Protein AF-A0A8B6CZM9-F1 (afdb_monomer)

Solvent-accessible surface area (backbone atoms only — not comparable to full-atom values): 18312 Å² total; per-residue (Å²): 132,66,62,24,50,76,46,78,48,78,53,75,84,76,91,77,80,84,87,78,90,77,88,85,87,86,88,83,88,87,81,91,80,91,80,87,83,82,86,78,87,83,81,85,73,85,78,75,99,78,83,72,49,73,56,46,53,49,44,47,74,72,36,30,23,38,42,45,43,43,48,28,67,60,56,82,85,56,78,94,49,60,77,38,42,21,65,45,49,45,34,55,69,74,49,65,79,82,66,43,78,52,91,60,86,81,78,44,58,79,82,32,28,46,79,41,68,29,30,32,29,41,26,36,35,39,66,94,60,59,98,56,76,20,44,36,36,40,32,27,58,81,61,55,61,68,58,52,50,44,42,45,41,68,63,68,59,44,74,85,45,55,28,41,40,39,48,48,54,54,69,55,84,70,86,67,58,66,70,57,46,50,52,51,32,51,52,52,51,52,53,30,64,79,50,51,19,35,38,38,31,50,32,28,58,38,23,51,36,32,55,51,23,52,31,49,45,61,47,60,78,71,53,94,76,80,83,82,78,51,28,37,13,45,27,35,47,34,23,41,49,75,50,72,53,50,52,29,91,87,38,71,37,28,87,64,20,67,42,76,81,71,90,69,79,71,85,54,91,52,46,40,45,70,31,77,47,39,44,33,39,42,27,30,22,65,33,41,39,58,51,81,74,66,28,53,68,46,49,53,51,45,53,52,47,61,29,63,43,75,56,88,76,67,132

Radius of gyration: 21.94 Å; Cα contacts (8 Å, |Δi|>4): 554; chains: 1; bounding box: 60×62×59 Å

Secondary structure (DSSP, 8-state):
-PPPEEEEEEEPPPPPPPPPP---------------PPPPP----PPPTT---HHHHHHHHH-EEEEE-EE-BSSTTS---TTPBBTTS-BGGGSPSSPEEPS-----HHHHEEEEE---EEEEEETTS-S--EEEEEEETT--HHHHHHIIIIIS-PPPPSEEEEEEE-SS--PPPHHHHHHHHHHHHHHHHHHTPEEEE--BSSHHHHHHHHHHHHHHTT--SSPPPEEEEEEEGGGBTTGGGG--SSSS-EEEEEE----S--SSTT-BPBPTT-SEEEEEESS-SS--STHHHHHHHHHHHHHHPPP----

Foldseek 3Di:
DAFAAEDEDEDEDDDDDDDDDDDDDDDDDDDDDDDDDDDDDDDDDDDDDPPQDPLLVLQQVQFWFKAFQEFQFPDPPDDDDQQTAGPLGDGNVPGDDPHHYDPDNDDDLVPGMDIDGWLFWAWEDEVPLDDATATEGEGELPRDLVSVCCCQCPSVVDDQFNYEYEYDYDQAADDDDPVVLVCVLVVVVCVCFVGVYAYEYQQFCGDPNVSNLVSLVVVVVVDPDGDRHAYEHEHAQLAEPPSVLRGHPVSSGPHYRYDYDDPDDPPQPQHTHGRSSHRYYYHYHSNHHSDGPSRVVVVVSNSVSSSGDDDPPDD

Sequence (315 aa):
MTRSKMSTIKVRPMDEPPDDLIEHPGSMASLHYAEVATVAEDVGSAVPQDDISPEARWIKSNIKMRNCRCFVKKDPESTLTDECLCECGYKKRDHILPLKFSHDNEWSVEKNTSPAPTNTFGEIEFIGHGDNERKFVRVDVNTSMDKMAQLMMKVWGLQKPNLLISVTGGANFFNMKTKLKQAFRFGLMKAARSTGAWIVTGGTNTGVMKHVGEAVRDYGLTSTTGAPVVAIGVATWGCIHKKKDLISRDGNGLYPAQYRIGTEKIKVRKEAYLDPNHTHFILVDNGTEHSFAVEIPFRAKLENAVANMTTDTGK

Organism: Mytilus galloprovincialis (NCBI:txid29158)

Structure (mmCIF, N/CA/C/O backbone):
data_AF-A0A8B6CZM9-F1
#
_entry.id   AF-A0A8B6CZM9-F1
#
loop_
_atom_site.group_PDB
_atom_site.id
_atom_site.type_symbol
_atom_site.label_atom_id
_atom_site.label_alt_id
_atom_site.label_comp_id
_atom_site.label_asym_id
_atom_site.label_entity_id
_atom_site.label_seq_id
_atom_site.pdbx_PDB_ins_code
_atom_site.Cartn_x
_atom_site.Cartn_y
_atom_site.Cartn_z
_atom_site.occupancy
_atom_site.B_iso_or_equiv
_atom_site.auth_seq_id
_atom_site.auth_comp_id
_atom_site.auth_asym_id
_atom_site.auth_atom_id
_atom_site.pdbx_PDB_model_num
ATOM 1 N N . MET A 1 1 ? -29.595 -12.362 4.951 1.00 47.38 1 MET A N 1
ATOM 2 C CA . MET A 1 1 ? -28.277 -12.065 4.349 1.00 47.38 1 MET A CA 1
ATOM 3 C C . MET A 1 1 ? -27.976 -10.586 4.544 1.00 47.38 1 MET A C 1
ATOM 5 O O . MET A 1 1 ? -28.653 -9.760 3.945 1.00 47.38 1 MET A O 1
ATOM 9 N N . THR A 1 2 ? -27.028 -10.232 5.410 1.00 49.81 2 THR A N 1
ATOM 10 C CA . THR A 1 2 ? -26.657 -8.835 5.698 1.00 49.81 2 THR A CA 1
ATOM 11 C C . THR A 1 2 ? -25.353 -8.487 4.977 1.00 49.81 2 THR A C 1
ATOM 13 O O . THR A 1 2 ? -24.309 -9.099 5.208 1.00 49.81 2 THR A O 1
ATOM 16 N N . ARG A 1 3 ? -25.424 -7.524 4.051 1.00 60.78 3 ARG A N 1
ATOM 17 C CA . ARG A 1 3 ? -24.250 -6.931 3.388 1.00 60.78 3 ARG A CA 1
ATOM 18 C C . ARG A 1 3 ? -23.622 -5.876 4.297 1.00 60.78 3 ARG A C 1
ATOM 20 O O . ARG A 1 3 ? -24.340 -5.226 5.060 1.00 60.78 3 ARG A O 1
ATOM 27 N N . SER A 1 4 ? -22.309 -5.688 4.200 1.00 66.12 4 SER A N 1
ATOM 28 C CA . SER A 1 4 ? -21.625 -4.626 4.940 1.00 66.12 4 SER A CA 1
ATOM 29 C C . SER A 1 4 ? -21.962 -3.274 4.308 1.00 66.12 4 SER A C 1
ATOM 31 O O . SER A 1 4 ? -21.941 -3.125 3.086 1.00 66.12 4 SER A O 1
ATOM 33 N N . LYS A 1 5 ? -22.303 -2.276 5.130 1.00 71.31 5 LYS A N 1
ATOM 34 C CA . LYS A 1 5 ? -22.565 -0.913 4.637 1.00 71.31 5 LYS A CA 1
ATOM 35 C C . LYS A 1 5 ? -21.231 -0.208 4.356 1.00 71.31 5 LYS A C 1
ATOM 37 O O . LYS A 1 5 ? -20.246 -0.448 5.053 1.00 71.31 5 LYS A O 1
ATOM 42 N N . MET A 1 6 ? -21.194 0.659 3.347 1.00 74.44 6 MET A N 1
ATOM 43 C CA . MET A 1 6 ? -20.005 1.437 2.986 1.00 74.44 6 MET A CA 1
ATOM 44 C C . MET A 1 6 ? -20.260 2.925 3.227 1.00 74.44 6 MET A C 1
ATOM 46 O O . MET A 1 6 ? -21.280 3.457 2.791 1.00 74.44 6 MET A O 1
ATOM 50 N N . SER A 1 7 ? -19.317 3.582 3.901 1.00 70.94 7 SER A N 1
ATOM 51 C CA . SER A 1 7 ? -19.331 5.021 4.168 1.00 70.94 7 SER A CA 1
ATOM 52 C C . SER A 1 7 ? -18.026 5.647 3.680 1.00 70.94 7 SER A C 1
ATOM 54 O O . SER A 1 7 ? -16.938 5.197 4.045 1.00 70.94 7 SER A O 1
ATOM 56 N N . THR A 1 8 ? -18.119 6.709 2.879 1.00 74.00 8 THR A N 1
ATOM 57 C CA . THR A 1 8 ? -16.951 7.422 2.339 1.00 74.00 8 THR A CA 1
ATOM 58 C C . THR A 1 8 ? -16.790 8.776 3.016 1.00 74.00 8 THR A C 1
ATOM 60 O O . THR A 1 8 ? -17.709 9.592 3.019 1.00 74.00 8 THR A O 1
ATOM 63 N N . ILE A 1 9 ? -15.595 9.039 3.543 1.00 75.88 9 ILE A N 1
ATOM 64 C CA . ILE A 1 9 ? -15.198 10.344 4.071 1.00 75.88 9 ILE A CA 1
ATOM 65 C C . ILE A 1 9 ? -14.210 10.967 3.086 1.00 75.88 9 ILE A C 1
ATOM 67 O O . ILE A 1 9 ? -13.096 10.469 2.901 1.00 75.88 9 ILE A O 1
ATOM 71 N N . LYS A 1 10 ? -14.624 12.065 2.447 1.00 68.75 10 LYS A N 1
ATOM 72 C CA . LYS A 1 10 ? -13.775 12.872 1.564 1.00 68.75 10 LYS A CA 1
ATOM 73 C C . LYS A 1 10 ? -13.412 14.172 2.270 1.00 68.75 10 LYS A C 1
ATOM 75 O O . LYS A 1 10 ? -14.282 15.008 2.503 1.00 68.75 10 LYS A O 1
ATOM 80 N N . VAL A 1 11 ? -12.132 14.351 2.583 1.00 61.75 11 VAL A N 1
ATOM 81 C CA . VAL A 1 11 ? -11.618 15.594 3.173 1.00 61.75 11 VAL A CA 1
ATOM 82 C C . VAL A 1 11 ? -11.076 16.475 2.048 1.00 61.75 11 VAL A C 1
ATOM 84 O O . VAL A 1 11 ? -10.194 16.051 1.299 1.00 61.75 11 VAL A O 1
ATOM 87 N N . ARG A 1 12 ? -11.621 17.688 1.900 1.00 40.25 12 ARG A N 1
ATOM 88 C CA . ARG A 1 12 ? -11.113 18.706 0.967 1.00 40.25 12 ARG A CA 1
ATOM 89 C C . ARG A 1 12 ? -10.278 19.738 1.740 1.00 40.25 12 ARG A C 1
ATOM 91 O O . ARG A 1 12 ? -10.684 20.084 2.851 1.00 40.25 12 ARG A O 1
ATOM 98 N N . PRO A 1 13 ? -9.152 20.226 1.188 1.00 36.94 13 PRO A N 1
ATOM 99 C CA . PRO A 1 13 ? -8.502 21.428 1.703 1.00 36.94 13 PRO A CA 1
ATOM 100 C C . PRO A 1 13 ? -9.495 22.600 1.671 1.00 36.94 13 PRO A C 1
ATOM 102 O O . PRO A 1 13 ? -10.314 22.668 0.754 1.00 36.94 13 PRO A O 1
ATOM 105 N N . MET A 1 14 ? -9.451 23.489 2.666 1.00 34.47 14 MET A N 1
ATOM 106 C CA . MET A 1 14 ? -10.021 24.830 2.495 1.00 34.47 14 MET A CA 1
ATOM 107 C C . MET A 1 14 ? -9.009 25.662 1.707 1.00 34.47 14 MET A C 1
ATOM 109 O O . MET A 1 14 ? -7.814 25.501 1.943 1.00 34.47 14 MET A O 1
ATOM 113 N N . ASP A 1 15 ? -9.483 26.497 0.783 1.00 33.69 15 ASP A N 1
ATOM 114 C CA . ASP A 1 15 ? -8.634 27.380 -0.020 1.00 33.69 15 ASP A CA 1
ATOM 115 C C . ASP A 1 15 ? -7.735 28.233 0.899 1.00 33.69 15 ASP A C 1
ATOM 117 O O . ASP A 1 15 ? -8.231 28.919 1.799 1.00 33.69 15 ASP A O 1
ATOM 121 N N . GLU A 1 16 ? -6.415 28.146 0.712 1.00 36.28 16 GLU A N 1
ATOM 122 C CA . GLU A 1 16 ? -5.424 28.968 1.420 1.00 36.28 16 GLU A CA 1
ATOM 123 C C . GLU A 1 16 ? -5.132 30.252 0.614 1.00 36.28 16 GLU A C 1
ATOM 125 O O . GLU A 1 16 ? -5.029 30.187 -0.615 1.00 36.28 16 GLU A O 1
ATOM 130 N N . PRO A 1 17 ? -5.012 31.426 1.265 1.00 33.72 17 PRO A N 1
ATOM 131 C CA . PRO A 1 17 ? -4.504 32.643 0.630 1.00 33.72 17 PRO A CA 1
ATOM 132 C C . PRO A 1 17 ? -2.975 32.561 0.407 1.00 33.72 17 PRO A C 1
ATOM 134 O O . PRO A 1 17 ? -2.336 31.675 0.973 1.00 33.72 17 PRO A O 1
ATOM 137 N N . PRO A 1 18 ? -2.377 33.453 -0.411 1.00 30.39 18 PRO A N 1
ATOM 138 C CA . PRO A 1 18 ? -0.977 33.343 -0.828 1.00 30.39 18 PRO A CA 1
ATOM 139 C C . PRO A 1 18 ? 0.012 33.506 0.336 1.00 30.39 18 PRO A C 1
ATOM 141 O O . PRO A 1 18 ? -0.200 34.338 1.215 1.00 30.39 18 PRO A O 1
ATOM 144 N N . ASP A 1 19 ? 1.099 32.729 0.292 1.00 35.19 19 ASP A N 1
ATOM 145 C CA . ASP A 1 19 ? 2.225 32.768 1.233 1.00 35.19 19 ASP A CA 1
ATOM 146 C C . ASP A 1 19 ? 2.970 34.114 1.178 1.00 35.19 19 ASP A C 1
ATOM 148 O O . ASP A 1 19 ? 3.604 34.432 0.169 1.00 35.19 19 ASP A O 1
ATOM 152 N N . ASP A 1 20 ? 2.976 34.853 2.291 1.00 29.70 20 ASP A N 1
ATOM 153 C CA . ASP A 1 20 ? 3.954 35.914 2.541 1.00 29.70 20 ASP A CA 1
ATOM 154 C C . ASP A 1 20 ? 5.169 35.341 3.286 1.00 29.70 20 ASP A C 1
ATOM 156 O O . ASP A 1 20 ? 5.078 34.775 4.379 1.00 29.70 20 ASP A O 1
ATOM 160 N N . LEU A 1 21 ? 6.329 35.502 2.649 1.00 34.66 21 LEU A N 1
ATOM 161 C CA . LEU A 1 21 ? 7.656 35.172 3.154 1.00 34.66 21 LEU A CA 1
ATOM 162 C C . LEU A 1 21 ? 8.003 36.051 4.362 1.00 34.66 21 LEU A C 1
ATOM 164 O O . LEU A 1 21 ? 8.127 37.267 4.227 1.00 34.66 21 LEU A O 1
ATOM 168 N N . ILE A 1 22 ? 8.260 35.436 5.517 1.00 31.48 22 ILE A N 1
ATOM 169 C CA . ILE A 1 22 ? 8.972 36.091 6.620 1.00 31.48 22 ILE A CA 1
ATOM 170 C C . ILE A 1 22 ? 10.127 35.187 7.054 1.00 31.48 22 ILE A C 1
ATOM 172 O O . ILE A 1 22 ? 9.944 34.186 7.748 1.00 31.48 22 ILE A O 1
ATOM 176 N N . GLU A 1 23 ? 11.331 35.554 6.619 1.00 29.30 23 GLU A N 1
ATOM 177 C CA . GLU A 1 23 ? 12.583 35.151 7.254 1.00 29.30 23 GLU A CA 1
ATOM 178 C C . GLU A 1 23 ? 12.743 35.894 8.583 1.00 29.30 23 GLU A C 1
ATOM 180 O O . GLU A 1 23 ? 12.512 37.098 8.632 1.00 29.30 23 GLU A O 1
ATOM 185 N N . HIS A 1 24 ? 13.253 35.221 9.619 1.00 31.08 24 HIS A N 1
ATOM 186 C CA . HIS A 1 24 ? 14.148 35.867 10.581 1.00 31.08 24 HIS A CA 1
ATOM 187 C C . HIS A 1 24 ? 15.143 34.870 11.213 1.00 31.08 24 HIS A C 1
ATOM 189 O O . HIS A 1 24 ? 14.861 33.671 11.272 1.00 31.08 24 HIS A O 1
ATOM 195 N N . PRO A 1 25 ? 16.327 35.357 11.646 1.00 31.89 25 PRO A N 1
ATOM 196 C CA . PRO A 1 25 ? 17.526 34.557 11.892 1.00 31.89 25 PRO A CA 1
ATOM 197 C C . PRO A 1 25 ? 17.755 34.252 13.383 1.00 31.89 25 PRO A C 1
ATOM 199 O O . PRO A 1 25 ? 17.202 34.917 14.255 1.00 31.89 25 PRO A O 1
ATOM 202 N N . GLY A 1 26 ? 18.650 33.305 13.690 1.00 27.55 26 GLY A N 1
ATOM 203 C CA . GLY A 1 26 ? 19.170 33.138 15.053 1.00 27.55 26 GLY A CA 1
ATOM 204 C C . GLY A 1 26 ? 19.894 31.818 15.314 1.00 27.55 26 GLY A C 1
ATOM 205 O O . GLY A 1 26 ? 19.273 30.771 15.428 1.00 27.55 26 GLY A O 1
ATOM 206 N N . SER A 1 27 ? 21.218 31.895 15.422 1.00 28.12 27 SER A N 1
ATOM 207 C CA . SER A 1 27 ? 22.173 30.828 15.757 1.00 28.12 27 SER A CA 1
ATOM 208 C C . SER A 1 27 ? 22.197 30.520 17.266 1.00 28.12 27 SER A C 1
ATOM 210 O O . SER A 1 27 ? 22.096 31.462 18.045 1.00 28.12 27 SER A O 1
ATOM 212 N N . MET A 1 28 ? 22.479 29.271 17.679 1.00 26.48 28 MET A N 1
ATOM 213 C CA . MET A 1 28 ? 23.691 28.943 18.466 1.00 26.48 28 MET A CA 1
ATOM 214 C C . MET A 1 28 ? 23.851 27.445 18.807 1.00 26.48 28 ME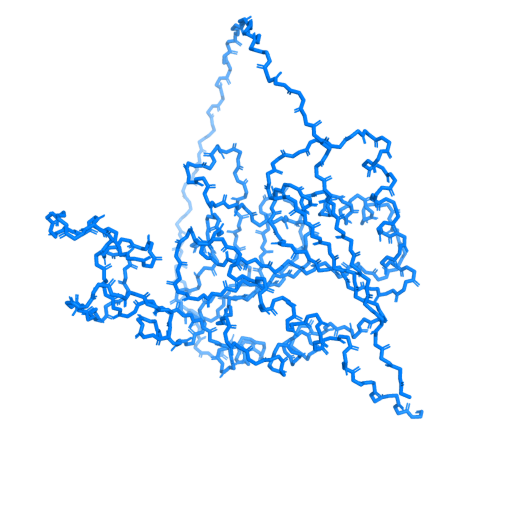T A C 1
ATOM 216 O O . MET A 1 28 ? 22.966 26.813 19.367 1.00 26.48 28 MET A O 1
ATOM 220 N N . ALA A 1 29 ? 25.062 26.973 18.493 1.00 27.31 29 ALA A N 1
ATOM 221 C CA . ALA A 1 29 ? 25.967 26.091 19.238 1.00 27.31 29 ALA A CA 1
ATOM 222 C C . ALA A 1 29 ? 25.546 24.677 19.703 1.00 27.31 29 ALA A C 1
ATOM 224 O O . ALA A 1 29 ? 24.722 24.457 20.584 1.00 27.31 29 ALA A O 1
ATOM 225 N N . SER A 1 30 ? 26.305 23.738 19.138 1.00 27.06 30 SER A N 1
ATOM 226 C CA . SER A 1 30 ? 26.491 22.318 19.416 1.00 27.06 30 SER A CA 1
ATOM 227 C C . SER A 1 30 ? 26.939 21.968 20.840 1.00 27.06 30 SER A C 1
ATOM 229 O O . SER A 1 30 ? 27.795 22.639 21.412 1.00 27.06 30 SER A O 1
ATOM 231 N N . LEU A 1 31 ? 26.525 20.786 21.307 1.00 26.91 31 LEU A N 1
ATOM 232 C CA . LEU A 1 31 ? 27.306 19.954 22.226 1.00 26.91 31 LEU A CA 1
ATOM 233 C C . LEU A 1 31 ? 27.440 18.554 21.614 1.00 26.91 31 LEU A C 1
ATOM 235 O O . LEU A 1 31 ? 26.453 17.860 21.386 1.00 26.91 31 LEU A O 1
ATOM 239 N N . HIS A 1 32 ? 28.678 18.191 21.279 1.00 25.69 32 HIS A N 1
ATOM 240 C CA . HIS A 1 32 ? 29.080 16.844 20.888 1.00 25.69 32 HIS A CA 1
ATOM 241 C C . HIS A 1 32 ? 29.146 15.960 22.137 1.00 25.69 32 HIS A C 1
ATOM 243 O O . HIS A 1 32 ? 29.823 16.316 23.098 1.00 25.69 32 HIS A O 1
ATOM 249 N N . TYR A 1 33 ? 28.527 14.784 22.082 1.00 25.72 33 TYR A N 1
ATOM 250 C CA . TYR A 1 33 ? 28.932 13.632 22.883 1.00 25.72 33 TYR A CA 1
ATOM 251 C C . TYR A 1 33 ? 29.151 12.468 21.920 1.00 25.72 33 TYR A C 1
ATOM 253 O O . TYR A 1 33 ? 28.244 12.072 21.190 1.00 25.72 33 TYR A O 1
ATOM 261 N N . ALA A 1 34 ? 30.394 12.000 21.861 1.00 25.66 34 ALA A N 1
ATOM 262 C CA . ALA A 1 34 ? 30.794 10.815 21.124 1.00 25.66 34 ALA A CA 1
ATOM 263 C C . ALA A 1 34 ? 30.619 9.604 22.043 1.00 25.66 34 ALA A C 1
ATOM 265 O O . ALA A 1 34 ? 31.175 9.592 23.140 1.00 25.66 34 ALA A O 1
ATOM 266 N N . GLU A 1 35 ? 29.885 8.592 21.590 1.00 29.17 35 GLU A N 1
ATOM 267 C CA . GLU A 1 35 ? 29.863 7.281 22.232 1.00 29.17 35 GLU A CA 1
ATOM 268 C C . GLU A 1 35 ? 30.338 6.234 21.222 1.00 29.17 35 GLU A C 1
ATOM 270 O O . GLU A 1 35 ? 29.936 6.218 20.056 1.00 29.17 35 GLU A O 1
ATOM 275 N N . VAL A 1 36 ? 31.305 5.437 21.668 1.00 27.66 36 VAL A N 1
ATOM 276 C CA . VAL A 1 36 ? 32.087 4.489 20.877 1.00 27.66 36 VAL A CA 1
ATOM 277 C C . VAL A 1 36 ? 31.296 3.188 20.766 1.00 27.66 36 VAL A C 1
ATOM 279 O O . VAL A 1 36 ? 31.085 2.509 21.765 1.00 27.66 36 VAL A O 1
ATOM 282 N N . ALA A 1 37 ? 30.865 2.829 19.556 1.00 29.81 37 ALA A N 1
ATOM 283 C CA . ALA A 1 37 ? 30.231 1.542 19.291 1.00 29.81 37 ALA A CA 1
ATOM 284 C C . ALA A 1 37 ? 31.299 0.449 19.128 1.00 29.81 37 ALA A C 1
ATOM 286 O O . ALA A 1 37 ? 32.137 0.517 18.226 1.00 29.81 37 ALA A O 1
ATOM 287 N N . THR A 1 38 ? 31.269 -0.560 19.996 1.00 28.67 38 THR A N 1
ATOM 288 C CA . THR A 1 38 ? 32.044 -1.793 19.846 1.00 28.67 38 THR A CA 1
ATOM 289 C C . THR A 1 38 ? 31.346 -2.730 18.861 1.00 28.67 38 THR A C 1
ATOM 291 O O . THR A 1 38 ? 30.138 -2.952 18.912 1.00 28.67 38 THR A O 1
ATOM 294 N N . VAL A 1 39 ? 32.129 -3.245 17.919 1.00 27.89 39 VAL A N 1
ATOM 295 C CA . VAL A 1 39 ? 31.707 -4.154 16.850 1.00 27.89 39 VAL A CA 1
ATOM 296 C C . VAL A 1 39 ? 31.536 -5.555 17.441 1.00 27.89 39 VAL A C 1
ATOM 298 O O . VAL A 1 39 ? 32.495 -6.103 17.980 1.00 27.89 39 VAL A O 1
ATOM 301 N N . ALA A 1 40 ? 30.335 -6.126 17.356 1.00 32.53 40 ALA A N 1
ATOM 302 C CA . ALA A 1 40 ? 30.108 -7.547 17.605 1.00 32.53 40 ALA A CA 1
ATOM 303 C C . ALA A 1 40 ? 30.077 -8.279 16.256 1.00 32.53 40 ALA A C 1
ATOM 305 O O . ALA A 1 40 ? 29.339 -7.889 15.351 1.00 32.53 40 ALA A O 1
ATOM 306 N N . GLU A 1 41 ? 30.920 -9.299 16.119 1.00 28.75 41 GLU A N 1
ATOM 307 C CA . GLU A 1 41 ? 31.006 -10.163 14.942 1.00 28.75 41 GLU A CA 1
ATOM 308 C C . GLU A 1 41 ? 29.798 -11.112 14.894 1.00 28.75 41 GLU A C 1
ATOM 310 O O . GLU A 1 41 ? 29.506 -11.820 15.858 1.00 28.75 41 GLU A O 1
ATOM 315 N N . ASP A 1 42 ? 29.087 -11.106 13.765 1.00 30.52 42 ASP A N 1
ATOM 316 C CA . ASP A 1 42 ? 27.903 -11.927 13.504 1.00 30.52 42 ASP A CA 1
ATOM 317 C C . ASP A 1 42 ? 28.333 -13.289 12.930 1.00 30.52 42 ASP A C 1
ATOM 319 O O . ASP A 1 42 ? 28.804 -13.392 11.792 1.00 30.52 42 ASP A O 1
ATOM 323 N N . VAL A 1 43 ? 28.218 -14.347 13.737 1.00 35.00 43 VAL A N 1
ATOM 324 C CA . VAL A 1 43 ? 28.465 -15.729 13.306 1.00 35.00 43 VAL A CA 1
ATOM 325 C C . VAL A 1 43 ? 27.216 -16.229 12.586 1.00 35.00 43 VAL A C 1
ATOM 327 O O . VAL A 1 43 ? 26.267 -16.725 13.195 1.00 35.00 43 VAL A O 1
ATOM 330 N N . GLY A 1 44 ? 27.239 -16.101 11.259 1.00 39.16 44 GLY A N 1
ATOM 331 C CA . GLY A 1 44 ? 26.201 -16.597 10.363 1.00 39.16 44 GLY A CA 1
ATOM 332 C C . GLY A 1 44 ? 25.939 -18.091 10.555 1.00 39.16 44 GLY A C 1
ATOM 333 O O . GLY A 1 44 ? 26.710 -18.938 10.108 1.00 39.16 44 GLY A O 1
ATOM 334 N N . SER A 1 45 ? 24.810 -18.406 11.184 1.00 35.53 45 SER A N 1
ATOM 335 C CA . SER A 1 45 ? 24.245 -19.752 11.219 1.00 35.53 45 SER A CA 1
ATOM 336 C C . SER A 1 45 ? 23.192 -19.861 10.119 1.00 35.53 45 SER A C 1
ATOM 338 O O . SER A 1 45 ? 22.175 -19.171 10.144 1.00 35.53 45 SER A O 1
ATOM 340 N N . ALA A 1 46 ? 23.458 -20.699 9.116 1.00 39.34 46 ALA A N 1
ATOM 341 C CA . ALA A 1 46 ? 22.520 -20.993 8.039 1.00 39.34 46 ALA A CA 1
ATOM 342 C C . ALA A 1 46 ? 21.267 -21.694 8.597 1.00 39.34 46 ALA A C 1
ATOM 344 O O . ALA A 1 46 ? 21.368 -22.742 9.236 1.00 39.34 46 ALA A O 1
ATOM 345 N N . VAL A 1 47 ? 20.091 -21.112 8.354 1.00 42.81 47 VAL A N 1
ATOM 346 C CA . VAL A 1 47 ? 18.794 -21.645 8.797 1.00 42.81 47 VAL A CA 1
ATOM 347 C C . VAL A 1 47 ? 18.362 -22.803 7.871 1.00 42.81 47 VAL A C 1
ATOM 349 O O . VAL A 1 47 ? 18.415 -22.635 6.649 1.00 42.81 47 VAL A O 1
ATOM 352 N N . PRO A 1 48 ? 17.946 -23.973 8.401 1.00 41.72 48 PRO A N 1
ATOM 353 C CA . PRO A 1 48 ? 17.491 -25.115 7.602 1.00 41.72 48 PRO A CA 1
ATOM 354 C C . PRO A 1 48 ? 16.244 -24.820 6.754 1.00 41.72 48 PRO A C 1
ATOM 356 O O . PRO A 1 48 ? 15.358 -24.062 7.140 1.00 41.72 48 PRO A O 1
ATOM 359 N N . GLN A 1 49 ? 16.161 -25.473 5.597 1.00 47.75 49 GLN A N 1
ATOM 360 C CA . GLN A 1 49 ? 15.309 -25.115 4.459 1.00 47.75 49 GLN A CA 1
ATOM 361 C C . GLN A 1 49 ? 13.820 -25.540 4.550 1.00 47.75 49 GLN A C 1
ATOM 363 O O . GLN A 1 49 ? 13.158 -25.582 3.518 1.00 47.75 49 GLN A O 1
ATOM 368 N N . ASP A 1 50 ? 13.263 -25.799 5.742 1.00 54.19 50 ASP A N 1
ATOM 369 C CA . ASP A 1 50 ? 11.882 -26.314 5.903 1.00 54.19 50 ASP A CA 1
ATOM 370 C C . ASP A 1 50 ? 10.928 -25.472 6.785 1.00 54.19 50 ASP A C 1
ATOM 372 O O . ASP A 1 50 ? 9.763 -25.838 6.945 1.00 54.19 50 ASP A O 1
ATOM 376 N N . ASP A 1 51 ? 11.331 -24.301 7.291 1.00 68.00 51 ASP A N 1
ATOM 377 C CA . ASP A 1 51 ? 10.521 -23.524 8.256 1.00 68.00 51 ASP A CA 1
ATOM 378 C C . ASP A 1 51 ? 9.721 -22.352 7.640 1.00 68.00 51 ASP A C 1
ATOM 380 O O . ASP A 1 51 ? 9.704 -21.226 8.135 1.00 68.00 51 ASP A O 1
ATOM 384 N N . ILE A 1 52 ? 9.064 -22.575 6.494 1.00 81.00 52 ILE A N 1
ATOM 385 C CA . ILE A 1 52 ? 8.188 -21.550 5.894 1.00 81.00 52 ILE A CA 1
ATOM 386 C C . ILE A 1 52 ? 6.795 -21.640 6.530 1.00 81.00 52 ILE A C 1
ATOM 388 O O . ILE A 1 52 ? 6.092 -22.652 6.385 1.00 81.00 52 ILE A O 1
ATOM 392 N N . SER A 1 53 ? 6.362 -20.551 7.174 1.00 89.12 53 SER A N 1
ATOM 393 C CA . SER A 1 53 ? 5.042 -20.461 7.808 1.00 89.12 53 SER A CA 1
ATOM 394 C C . SER A 1 53 ? 3.898 -20.741 6.811 1.00 89.12 53 SER A C 1
ATOM 396 O O . SER A 1 53 ? 4.028 -20.479 5.607 1.00 89.12 53 SER A O 1
ATOM 398 N N . PRO A 1 54 ? 2.740 -21.268 7.262 1.00 92.56 54 PRO A N 1
ATOM 399 C CA . PRO A 1 54 ? 1.573 -21.458 6.396 1.00 92.56 54 PRO A CA 1
ATOM 400 C C . PRO A 1 54 ? 1.139 -20.172 5.679 1.00 92.56 54 PRO A C 1
ATOM 402 O O . PRO A 1 54 ? 0.762 -20.224 4.507 1.00 92.56 54 PRO A O 1
ATOM 405 N N . GLU A 1 55 ? 1.255 -19.026 6.360 1.00 93.81 55 GLU A N 1
ATOM 406 C CA . GLU A 1 55 ? 1.024 -17.698 5.787 1.00 93.81 55 GLU A CA 1
ATOM 407 C C . GLU A 1 55 ? 1.985 -17.423 4.623 1.00 93.81 55 GLU A C 1
ATOM 409 O O . GLU A 1 55 ? 1.534 -17.179 3.500 1.00 93.81 55 GLU A O 1
ATOM 414 N N . ALA A 1 56 ? 3.295 -17.544 4.851 1.00 94.50 56 ALA A N 1
ATOM 415 C CA . ALA A 1 56 ? 4.306 -17.293 3.830 1.00 94.50 56 ALA A CA 1
ATOM 416 C C . ALA A 1 56 ? 4.149 -18.232 2.623 1.00 94.50 56 ALA A C 1
ATOM 418 O O . ALA A 1 56 ? 4.191 -17.793 1.470 1.00 94.50 56 ALA A O 1
ATOM 419 N N . ARG A 1 57 ? 3.869 -19.520 2.863 1.00 95.50 57 ARG A N 1
ATOM 420 C CA . ARG A 1 57 ? 3.619 -20.511 1.804 1.00 95.50 57 ARG A CA 1
ATOM 421 C C . ARG A 1 57 ? 2.408 -20.133 0.948 1.00 95.50 57 ARG A C 1
ATOM 423 O O . ARG A 1 57 ? 2.471 -20.214 -0.285 1.00 95.50 57 ARG A O 1
ATOM 430 N N . TRP A 1 58 ? 1.313 -19.703 1.579 1.00 97.31 58 TRP A N 1
ATOM 431 C CA . TRP A 1 58 ? 0.113 -19.283 0.861 1.00 97.31 58 TRP A CA 1
ATOM 432 C C . TRP A 1 58 ? 0.368 -18.016 0.040 1.00 97.31 58 TRP A C 1
ATOM 434 O O . TRP A 1 58 ? 0.011 -17.986 -1.141 1.00 97.31 58 TRP A O 1
ATOM 444 N N . ILE A 1 59 ? 1.023 -17.004 0.624 1.00 97.88 59 ILE A N 1
ATOM 445 C CA . ILE A 1 59 ? 1.322 -15.732 -0.051 1.00 97.88 59 ILE A CA 1
ATOM 446 C C . ILE A 1 59 ? 2.202 -15.972 -1.280 1.00 97.88 59 ILE A C 1
ATOM 448 O O . ILE A 1 59 ? 1.813 -15.560 -2.374 1.00 97.88 59 ILE A O 1
ATOM 452 N N . LYS A 1 60 ? 3.314 -16.708 -1.148 1.00 94.75 60 LYS A N 1
ATOM 453 C CA . LYS A 1 60 ? 4.222 -17.017 -2.273 1.00 94.75 60 LYS A CA 1
ATOM 454 C C . LYS A 1 60 ? 3.510 -17.719 -3.431 1.00 94.75 60 LYS A C 1
ATOM 456 O O . LYS A 1 60 ? 3.816 -17.463 -4.594 1.00 94.75 60 LYS A O 1
ATOM 461 N N . SER A 1 61 ? 2.547 -18.585 -3.119 1.00 96.12 61 SER A N 1
ATOM 462 C CA . SER A 1 61 ? 1.822 -19.375 -4.121 1.00 96.12 61 SER A CA 1
ATOM 463 C C . SER A 1 61 ? 0.708 -18.588 -4.820 1.00 96.12 61 SER A C 1
ATOM 465 O O . SER A 1 61 ? 0.374 -18.865 -5.972 1.00 96.12 61 SER A O 1
ATOM 467 N N . ASN A 1 62 ? 0.105 -17.609 -4.139 1.00 98.00 62 ASN A N 1
ATOM 468 C CA . ASN A 1 62 ? -1.134 -16.978 -4.601 1.00 98.00 62 ASN A CA 1
ATOM 469 C C . ASN A 1 62 ? -0.977 -15.521 -5.023 1.00 98.00 62 ASN A C 1
ATOM 471 O O . ASN A 1 62 ? -1.726 -15.072 -5.903 1.00 98.00 62 ASN A O 1
ATOM 475 N N . ILE A 1 63 ? -0.028 -14.804 -4.427 1.00 98.44 63 ILE A N 1
ATOM 476 C CA . ILE A 1 63 ? 0.170 -13.372 -4.609 1.00 98.44 63 ILE A CA 1
ATOM 477 C C . ILE A 1 63 ? 1.381 -13.121 -5.503 1.00 98.44 63 ILE A C 1
ATOM 479 O O . ILE A 1 63 ? 2.454 -13.705 -5.349 1.00 98.44 63 ILE A O 1
ATOM 483 N N . LYS A 1 64 ? 1.188 -12.225 -6.466 1.00 98.19 64 LYS A N 1
ATOM 484 C CA . LYS A 1 64 ? 2.221 -11.797 -7.406 1.00 98.19 64 LYS A CA 1
ATOM 485 C C . LYS A 1 64 ? 2.533 -10.322 -7.190 1.00 98.19 64 LYS A C 1
ATOM 487 O O . LYS A 1 64 ? 1.718 -9.608 -6.621 1.00 98.19 64 LYS A O 1
ATOM 492 N N . MET A 1 65 ? 3.683 -9.885 -7.676 1.00 96.38 65 MET A N 1
ATOM 493 C CA . MET A 1 65 ? 4.082 -8.490 -7.875 1.00 96.38 65 MET A CA 1
ATOM 494 C C . MET A 1 65 ? 4.380 -8.254 -9.362 1.00 96.38 65 MET A C 1
ATOM 496 O O . MET A 1 65 ? 4.427 -9.221 -10.125 1.00 96.38 65 MET A O 1
ATOM 500 N N . ARG A 1 66 ? 4.620 -7.011 -9.792 1.00 94.69 66 ARG A N 1
ATOM 501 C CA . ARG A 1 66 ? 4.972 -6.698 -11.186 1.00 94.69 66 ARG A CA 1
ATOM 502 C C . ARG A 1 66 ? 6.384 -6.164 -11.320 1.00 94.69 66 ARG A C 1
ATOM 504 O O . ARG A 1 66 ? 6.828 -5.317 -10.557 1.00 94.69 66 ARG A O 1
ATOM 511 N N . ASN A 1 67 ? 7.053 -6.622 -12.372 1.00 92.94 67 ASN A N 1
ATOM 512 C CA . ASN A 1 67 ? 8.355 -6.113 -12.779 1.00 92.94 67 ASN A CA 1
ATOM 513 C C . ASN A 1 67 ? 8.282 -5.602 -14.216 1.00 92.94 67 ASN A C 1
ATOM 515 O O . ASN A 1 67 ? 7.675 -6.240 -15.083 1.00 92.94 67 ASN A O 1
ATOM 519 N N . CYS A 1 68 ? 8.920 -4.464 -14.484 1.00 92.62 68 CYS A N 1
ATOM 520 C CA . CYS A 1 68 ? 9.094 -3.978 -15.844 1.00 92.62 68 CYS A CA 1
ATOM 521 C C . CYS A 1 68 ? 10.157 -4.817 -16.568 1.00 92.62 68 CYS A C 1
ATOM 523 O O . CYS A 1 68 ? 11.318 -4.846 -16.161 1.00 92.62 68 CYS A O 1
ATOM 525 N N . ARG A 1 69 ? 9.743 -5.499 -17.642 1.00 90.12 69 ARG A N 1
ATOM 526 C CA . ARG A 1 69 ? 10.560 -6.444 -18.431 1.00 90.12 69 ARG A CA 1
ATOM 527 C C . ARG A 1 69 ? 11.124 -5.834 -19.715 1.00 90.12 69 ARG A C 1
ATOM 529 O O . ARG A 1 69 ? 11.821 -6.505 -20.477 1.00 90.12 69 ARG A O 1
ATOM 536 N N . CYS A 1 70 ? 10.749 -4.592 -19.998 1.00 90.06 70 CYS A N 1
ATOM 537 C CA . CYS A 1 70 ? 11.074 -3.915 -21.236 1.00 90.06 70 CYS A CA 1
ATOM 538 C C . CYS A 1 70 ? 11.571 -2.504 -20.943 1.00 90.06 70 CYS A C 1
ATOM 540 O O . CYS A 1 70 ? 10.846 -1.701 -20.356 1.00 90.06 70 CYS A O 1
ATOM 542 N N . PHE A 1 71 ? 12.791 -2.203 -21.371 1.00 91.19 71 PHE A N 1
ATOM 543 C CA . PHE A 1 71 ? 13.345 -0.865 -21.264 1.00 91.19 71 PHE A CA 1
ATOM 544 C C . PHE A 1 71 ? 12.854 -0.025 -22.447 1.00 91.19 71 PHE A C 1
ATOM 546 O O . PHE A 1 71 ? 13.196 -0.307 -23.597 1.00 91.19 71 PHE A O 1
ATOM 553 N N . VAL A 1 72 ? 12.028 0.978 -22.149 1.00 91.75 72 VAL A N 1
ATOM 554 C CA . VAL A 1 72 ? 11.586 2.024 -23.082 1.00 91.75 72 VAL A CA 1
ATOM 555 C C . VAL A 1 72 ? 12.178 3.323 -22.561 1.00 91.75 72 VAL A C 1
ATOM 557 O O . VAL A 1 72 ? 11.876 3.702 -21.431 1.00 91.75 72 VAL A O 1
ATOM 560 N N . LYS A 1 73 ? 13.069 3.963 -23.322 1.00 91.00 73 LYS A N 1
ATOM 561 C CA . LYS A 1 73 ? 13.717 5.207 -22.888 1.00 91.00 73 LYS A CA 1
ATOM 562 C C . LYS A 1 73 ? 12.674 6.292 -22.653 1.00 91.00 73 LYS A C 1
ATOM 564 O O . LYS A 1 73 ? 11.852 6.534 -23.525 1.00 91.00 73 LYS A O 1
ATOM 569 N N . LYS A 1 74 ? 12.788 6.978 -21.517 1.00 90.44 74 LYS A N 1
ATOM 570 C CA . LYS A 1 74 ? 11.956 8.141 -21.202 1.00 90.44 74 LYS A CA 1
ATOM 571 C C . LYS A 1 74 ? 12.351 9.396 -21.980 1.00 90.44 74 LYS A C 1
ATOM 573 O O . LYS A 1 74 ? 11.517 10.231 -22.299 1.00 90.44 74 LYS A O 1
ATOM 578 N N . ASP A 1 75 ? 13.644 9.529 -22.251 1.00 89.88 75 ASP A N 1
ATOM 579 C CA . ASP A 1 75 ? 14.197 10.564 -23.117 1.00 89.88 75 ASP A CA 1
ATOM 580 C C . ASP A 1 75 ? 14.832 9.873 -24.337 1.00 89.88 75 ASP A C 1
ATOM 582 O O . ASP A 1 75 ? 15.929 9.304 -24.209 1.00 89.88 75 ASP A O 1
ATOM 586 N N . PRO A 1 76 ? 14.138 9.852 -25.492 1.00 85.00 76 PRO A N 1
ATOM 587 C CA . PRO A 1 76 ? 14.623 9.201 -26.706 1.00 85.00 76 PRO A CA 1
ATOM 588 C C . PRO A 1 76 ? 15.945 9.776 -27.225 1.00 85.00 76 PRO A C 1
ATOM 590 O O . PRO A 1 76 ? 16.728 9.032 -27.819 1.00 85.00 76 PRO A O 1
ATOM 593 N N . GLU A 1 77 ? 16.212 11.062 -26.978 1.00 86.38 77 GLU A N 1
ATOM 594 C CA . GLU A 1 77 ? 17.377 11.782 -27.506 1.00 86.38 77 GLU A CA 1
ATOM 595 C C . GLU A 1 77 ? 18.627 11.583 -26.637 1.00 86.38 77 GLU A C 1
ATOM 597 O O . GLU A 1 77 ? 19.755 11.741 -27.106 1.00 86.38 77 GLU A O 1
ATOM 602 N N . SER A 1 78 ? 18.453 11.168 -25.379 1.00 86.00 78 SER A N 1
ATOM 603 C CA . SER A 1 78 ? 19.566 10.933 -24.457 1.00 86.00 78 SER A CA 1
ATOM 604 C C . SER A 1 78 ? 20.484 9.783 -24.900 1.00 86.00 78 SER A C 1
ATOM 606 O O . SER A 1 78 ? 20.033 8.714 -25.333 1.00 86.00 78 SER A O 1
ATOM 608 N N . THR A 1 79 ? 21.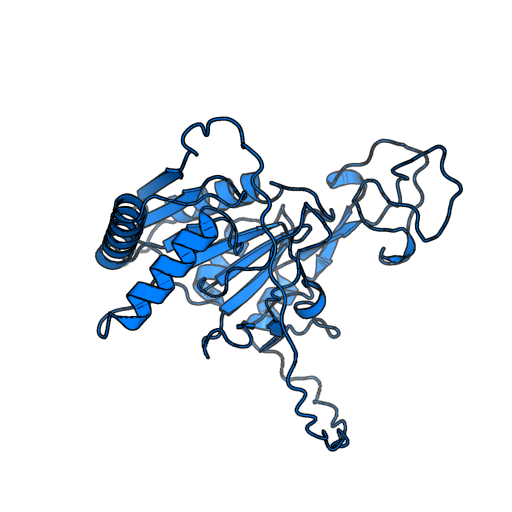800 9.943 -24.718 1.00 87.88 79 THR A N 1
ATOM 609 C CA . THR A 1 79 ? 22.779 8.859 -24.911 1.00 87.88 79 THR A CA 1
ATOM 610 C C . THR A 1 79 ? 22.437 7.681 -24.002 1.00 87.88 79 THR A C 1
ATOM 612 O O . THR A 1 79 ? 22.200 7.868 -22.811 1.00 87.88 79 THR A O 1
ATOM 615 N N . LEU A 1 80 ? 22.404 6.453 -24.541 1.00 88.00 80 LEU A N 1
ATOM 616 C CA . LEU A 1 80 ? 22.060 5.271 -23.742 1.00 88.00 80 LEU A CA 1
ATOM 617 C C . LEU A 1 80 ? 23.145 5.007 -22.688 1.00 88.00 80 LEU A C 1
ATOM 619 O O . LEU A 1 80 ? 24.231 4.537 -23.010 1.00 88.00 80 LEU A O 1
ATOM 623 N N . THR A 1 81 ? 22.812 5.255 -21.426 1.00 91.06 81 THR A N 1
ATOM 624 C CA . THR A 1 81 ? 23.647 4.962 -20.257 1.00 91.06 81 THR A CA 1
ATOM 625 C C . THR A 1 81 ? 22.853 4.160 -19.229 1.00 91.06 81 THR A C 1
ATOM 627 O O . THR A 1 81 ? 21.630 4.028 -19.320 1.00 91.06 81 THR A O 1
ATOM 630 N N . ASP A 1 82 ? 23.541 3.616 -18.231 1.00 88.69 82 ASP A N 1
ATOM 631 C CA . ASP A 1 82 ? 22.907 2.865 -17.142 1.00 88.69 82 ASP A CA 1
ATOM 632 C C . ASP A 1 82 ? 22.108 3.751 -16.170 1.00 88.69 82 ASP A C 1
ATOM 634 O O . ASP A 1 82 ? 21.261 3.257 -15.420 1.00 88.69 82 ASP A O 1
ATOM 638 N N . GLU A 1 83 ? 22.306 5.067 -16.255 1.00 92.81 83 GLU A N 1
ATOM 639 C CA . GLU A 1 83 ? 21.558 6.083 -15.516 1.00 92.81 83 GLU A CA 1
ATOM 640 C C . GLU A 1 83 ? 20.294 6.557 -16.257 1.00 92.81 83 GLU A C 1
ATOM 642 O O . GLU A 1 83 ? 19.485 7.283 -15.677 1.00 92.81 83 GLU A O 1
ATOM 647 N N . CYS A 1 84 ? 20.081 6.132 -17.510 1.00 92.44 84 CYS A N 1
ATOM 648 C CA . CYS A 1 84 ? 18.876 6.475 -18.264 1.00 92.44 84 CYS A CA 1
ATOM 649 C C . CYS A 1 84 ? 17.615 5.950 -17.572 1.00 92.44 84 CYS A C 1
ATOM 651 O O . CYS A 1 84 ? 17.543 4.785 -17.169 1.00 92.44 84 CYS A O 1
ATOM 653 N N . LEU A 1 85 ? 16.591 6.801 -17.511 1.00 93.12 85 LEU A N 1
ATOM 654 C CA . LEU A 1 85 ? 15.274 6.434 -17.007 1.00 93.12 85 LEU A CA 1
ATOM 655 C C . LEU A 1 85 ? 14.470 5.705 -18.082 1.00 93.12 85 LEU A C 1
ATOM 657 O O . LEU A 1 85 ? 14.401 6.129 -19.237 1.00 93.12 85 LEU A O 1
ATOM 661 N N . CYS A 1 86 ? 13.834 4.621 -17.665 1.00 93.38 86 CYS A N 1
ATOM 662 C CA . CYS A 1 86 ? 12.767 3.978 -18.405 1.00 93.38 86 CYS A CA 1
ATOM 663 C C . CYS A 1 86 ? 11.455 4.755 -18.208 1.00 93.38 86 CYS A C 1
ATOM 665 O O . CYS A 1 86 ? 11.274 5.424 -17.187 1.00 93.38 86 CYS A O 1
ATOM 667 N N . GLU A 1 87 ? 10.503 4.614 -19.125 1.00 93.94 87 GLU A N 1
ATOM 668 C CA . GLU A 1 87 ? 9.132 5.126 -18.973 1.00 93.94 87 GLU A CA 1
ATOM 669 C C . GLU A 1 87 ? 8.446 4.621 -17.694 1.00 93.94 87 GLU A C 1
ATOM 671 O O . GLU A 1 87 ? 7.685 5.344 -17.055 1.00 93.94 87 GLU A O 1
ATOM 676 N N . CYS A 1 88 ? 8.795 3.416 -17.229 1.00 93.75 88 CYS A N 1
ATOM 677 C CA . CYS A 1 88 ? 8.310 2.921 -15.940 1.00 93.75 88 CYS A CA 1
ATOM 678 C C . CYS A 1 88 ? 8.863 3.688 -14.726 1.00 93.75 88 CYS A C 1
ATOM 680 O O . CYS A 1 88 ? 8.382 3.463 -13.626 1.00 93.75 88 CYS A O 1
ATOM 682 N N . GLY A 1 89 ? 9.862 4.559 -14.884 1.00 93.69 89 GLY A N 1
ATOM 683 C CA . GLY A 1 89 ? 10.466 5.356 -13.812 1.00 93.69 89 GLY A CA 1
ATOM 684 C C . GLY A 1 89 ? 11.732 4.761 -13.187 1.00 93.69 89 GLY A C 1
ATOM 685 O O . GLY A 1 89 ? 12.475 5.498 -12.543 1.00 93.69 89 GLY A O 1
ATOM 686 N N . TYR A 1 90 ? 12.028 3.477 -13.407 1.00 93.31 90 TYR A N 1
ATOM 687 C CA . TYR A 1 90 ? 13.298 2.874 -12.985 1.00 93.31 90 TYR A CA 1
ATOM 688 C C . TYR A 1 90 ? 14.457 3.305 -13.886 1.00 93.31 90 TYR A C 1
ATOM 690 O O . TYR A 1 90 ? 14.283 3.520 -15.089 1.00 93.31 90 TYR A O 1
ATOM 698 N N . LYS A 1 91 ? 15.666 3.386 -13.320 1.00 93.25 91 LYS A N 1
ATOM 699 C CA . LYS A 1 91 ? 16.892 3.485 -14.121 1.00 93.25 91 LYS A CA 1
ATOM 700 C C . LYS A 1 91 ? 17.161 2.157 -14.814 1.00 93.25 91 LYS A C 1
ATOM 702 O O . LYS A 1 91 ? 16.842 1.105 -14.263 1.00 93.25 91 LYS A O 1
ATOM 707 N N . LYS A 1 92 ? 17.830 2.189 -15.967 1.00 91.62 92 LYS A N 1
ATOM 708 C CA . LYS A 1 92 ? 18.231 0.988 -16.720 1.00 91.62 92 LYS A CA 1
ATOM 709 C C . LYS A 1 92 ? 18.919 -0.056 -15.833 1.00 91.62 92 LYS A C 1
ATOM 711 O O . LYS A 1 92 ? 18.556 -1.227 -15.893 1.00 91.62 92 LYS A O 1
ATOM 716 N N . ARG A 1 93 ? 19.854 0.374 -14.982 1.00 91.75 93 ARG A N 1
ATOM 717 C CA . ARG A 1 93 ? 20.583 -0.500 -14.044 1.00 91.75 93 ARG A CA 1
ATOM 718 C C . ARG A 1 93 ? 19.721 -1.153 -12.957 1.00 91.75 93 ARG A C 1
ATOM 720 O O . ARG A 1 93 ? 20.129 -2.160 -12.397 1.00 91.75 93 ARG A O 1
ATOM 727 N N . ASP A 1 94 ? 18.567 -0.566 -12.635 1.00 91.00 94 ASP A N 1
ATOM 728 C CA . ASP A 1 94 ? 17.693 -1.018 -11.544 1.00 91.00 94 ASP A CA 1
ATOM 729 C C . ASP A 1 94 ? 16.630 -2.024 -12.035 1.00 91.00 94 ASP A C 1
ATOM 731 O O . ASP A 1 94 ? 15.831 -2.533 -11.247 1.00 91.00 94 ASP A O 1
ATOM 735 N N . HIS A 1 95 ? 16.604 -2.327 -13.335 1.00 89.94 95 HIS A N 1
ATOM 736 C CA . HIS A 1 95 ? 15.744 -3.365 -13.889 1.00 89.94 95 HIS A CA 1
ATOM 737 C C . HIS A 1 95 ? 16.292 -4.774 -13.648 1.00 89.94 95 HIS A C 1
ATOM 739 O O . HIS A 1 95 ? 17.496 -5.021 -13.676 1.00 89.94 95 HIS A O 1
ATOM 745 N N . ILE A 1 96 ? 15.375 -5.735 -13.521 1.00 82.44 96 ILE A N 1
ATOM 746 C CA . ILE A 1 96 ? 15.713 -7.159 -13.468 1.00 82.44 96 ILE A CA 1
ATOM 747 C C . ILE A 1 96 ? 16.050 -7.646 -14.883 1.00 82.44 96 ILE A C 1
ATOM 749 O O . ILE A 1 96 ? 15.255 -7.485 -15.811 1.00 82.44 96 ILE A O 1
ATOM 753 N N . LEU A 1 97 ? 17.229 -8.249 -15.038 1.00 78.19 97 LEU A N 1
ATOM 754 C CA . LEU A 1 97 ? 17.698 -8.830 -16.296 1.00 78.19 97 LEU A CA 1
ATOM 755 C C . LEU A 1 97 ? 17.122 -10.244 -16.523 1.00 78.19 97 LEU A C 1
ATOM 757 O O . LEU A 1 97 ? 16.863 -10.954 -15.549 1.00 78.19 97 LEU A O 1
ATOM 761 N N . PRO A 1 98 ? 16.960 -10.689 -17.786 1.00 78.81 98 PRO A N 1
ATOM 762 C CA . PRO A 1 98 ? 17.282 -9.984 -19.031 1.00 78.81 98 PRO A CA 1
ATOM 763 C C . PRO A 1 98 ? 16.214 -8.953 -19.434 1.00 78.81 98 PRO A C 1
ATOM 765 O O . PRO A 1 98 ? 15.014 -9.217 -19.368 1.00 78.81 98 PRO A O 1
ATOM 768 N N . LEU A 1 99 ? 16.662 -7.789 -19.912 1.00 76.75 99 LEU A N 1
ATOM 769 C CA . LEU A 1 99 ? 15.790 -6.735 -20.430 1.00 76.75 99 LEU A CA 1
ATOM 770 C C . LEU A 1 99 ? 15.600 -6.849 -21.941 1.00 76.75 99 LEU A C 1
ATOM 772 O O . LEU A 1 99 ? 16.569 -6.960 -22.690 1.00 76.75 99 LEU A O 1
ATOM 776 N N . LYS A 1 100 ? 14.351 -6.724 -22.399 1.00 80.94 100 LYS A N 1
ATOM 777 C CA . LYS A 1 100 ? 14.070 -6.444 -23.811 1.00 80.94 100 LYS A CA 1
ATOM 778 C C . LYS A 1 100 ? 14.189 -4.942 -24.056 1.00 80.94 100 LYS A C 1
ATOM 780 O O . LYS A 1 100 ? 13.634 -4.153 -23.293 1.00 80.94 100 LYS A O 1
ATOM 785 N N . PHE A 1 101 ? 14.890 -4.550 -25.114 1.00 76.88 101 PHE A N 1
ATOM 786 C CA . PHE A 1 101 ? 14.878 -3.173 -25.601 1.00 76.88 101 PHE A CA 1
ATOM 787 C C . PHE A 1 101 ? 13.747 -3.045 -26.615 1.00 76.88 101 PHE A C 1
ATOM 789 O O . PHE A 1 101 ? 13.676 -3.829 -27.560 1.00 76.88 101 PHE A O 1
ATOM 796 N N . SER A 1 102 ? 12.837 -2.104 -26.382 1.00 70.56 102 SER A N 1
ATOM 797 C CA . SER A 1 102 ? 11.790 -1.783 -27.350 1.00 70.56 102 SER A CA 1
ATOM 798 C C . SER A 1 102 ? 12.237 -0.613 -28.209 1.00 70.56 102 SER A C 1
ATOM 800 O O . SER A 1 102 ? 12.752 0.372 -27.683 1.00 70.56 102 SER A O 1
ATOM 802 N N . HIS A 1 103 ? 12.009 -0.730 -29.515 1.00 66.69 103 HIS A N 1
ATOM 803 C CA . HIS A 1 103 ? 12.070 0.398 -30.443 1.00 66.69 103 HIS A CA 1
ATOM 804 C C . HIS A 1 103 ? 10.730 1.148 -30.526 1.00 66.69 103 HIS A C 1
ATOM 806 O O . HIS A 1 103 ? 10.705 2.274 -31.009 1.00 66.69 103 HIS A O 1
ATOM 812 N N . ASP A 1 104 ? 9.638 0.553 -30.025 1.00 68.69 104 ASP A N 1
ATOM 813 C CA . ASP A 1 104 ? 8.366 1.249 -29.826 1.00 68.69 104 ASP A CA 1
ATOM 814 C C . ASP A 1 104 ? 8.454 2.162 -28.602 1.00 68.69 104 ASP A C 1
ATOM 816 O O . ASP A 1 104 ? 8.800 1.707 -27.503 1.00 68.69 104 ASP A O 1
ATOM 820 N N . ASN A 1 105 ? 8.073 3.426 -28.799 1.00 70.69 105 ASN A N 1
ATOM 821 C CA . ASN A 1 105 ? 8.040 4.466 -27.767 1.00 70.69 105 ASN A CA 1
ATOM 822 C C . ASN A 1 105 ? 6.783 4.408 -26.877 1.00 70.69 105 ASN A C 1
ATOM 824 O O . ASN A 1 105 ? 6.671 5.175 -25.925 1.00 70.69 105 ASN A O 1
ATOM 828 N N . GLU A 1 106 ? 5.827 3.513 -27.147 1.00 84.38 106 GLU A N 1
ATOM 829 C CA . GLU A 1 106 ? 4.611 3.389 -26.336 1.00 84.38 106 GLU A CA 1
ATOM 830 C C . GLU A 1 106 ? 4.787 2.381 -25.193 1.00 84.38 106 GLU A C 1
ATOM 832 O O . GLU A 1 106 ? 4.615 1.168 -25.359 1.00 84.38 106 GLU A O 1
ATOM 837 N N . TRP A 1 107 ? 5.091 2.887 -23.997 1.00 91.38 107 TRP A N 1
ATOM 838 C CA . TRP A 1 107 ? 5.112 2.081 -22.778 1.00 91.38 107 TRP A CA 1
ATOM 839 C C . TRP A 1 107 ? 3.705 1.920 -22.183 1.00 91.38 107 TRP A C 1
ATOM 841 O O . TRP A 1 107 ? 2.962 2.884 -22.018 1.00 91.38 107 TRP A O 1
ATOM 851 N N . SER A 1 108 ? 3.346 0.697 -21.794 1.00 92.81 108 SER A N 1
ATOM 852 C CA . SER A 1 108 ? 2.131 0.402 -21.023 1.00 92.81 108 SER A CA 1
ATOM 853 C C . SER A 1 108 ? 2.374 -0.700 -19.996 1.00 92.81 108 SER A C 1
ATOM 855 O O . SER A 1 108 ? 3.243 -1.564 -20.167 1.00 92.81 108 SER A O 1
ATOM 857 N N . VAL A 1 109 ? 1.561 -0.709 -18.939 1.00 92.81 109 VAL A N 1
ATOM 858 C CA . VAL A 1 109 ? 1.631 -1.722 -17.877 1.00 92.81 109 VAL A CA 1
ATOM 859 C C . VAL A 1 109 ? 1.441 -3.122 -18.469 1.00 92.81 109 VAL A C 1
ATOM 861 O O . VAL A 1 109 ? 2.177 -4.049 -18.134 1.00 92.81 109 VAL A O 1
ATOM 864 N N . GLU A 1 110 ? 0.495 -3.290 -19.385 1.00 92.19 110 GLU A N 1
ATOM 865 C CA . GLU A 1 110 ? 0.112 -4.571 -19.977 1.00 92.19 110 GLU A CA 1
ATOM 866 C C . GLU A 1 110 ? 1.195 -5.125 -20.906 1.00 92.19 110 GLU A C 1
ATOM 868 O O . GLU A 1 110 ? 1.511 -6.314 -20.837 1.00 92.19 110 GLU A O 1
ATOM 873 N N . LYS A 1 111 ? 1.791 -4.278 -21.756 1.00 91.25 111 LYS A N 1
ATOM 874 C CA . LYS A 1 111 ? 2.795 -4.718 -22.736 1.00 91.25 111 LYS A CA 1
ATOM 875 C C . LYS A 1 111 ? 4.175 -4.895 -22.095 1.00 91.25 111 LYS A C 1
ATOM 877 O O . LYS A 1 111 ? 4.863 -5.886 -22.362 1.00 91.25 111 LYS A O 1
ATOM 882 N N . ASN A 1 112 ? 4.590 -3.958 -21.240 1.00 93.00 112 ASN A N 1
ATOM 883 C CA . ASN A 1 112 ? 5.993 -3.796 -20.843 1.00 93.00 112 ASN A CA 1
ATOM 884 C C . ASN A 1 112 ? 6.321 -4.342 -19.450 1.00 93.00 112 ASN A C 1
ATOM 886 O O . ASN A 1 112 ? 7.498 -4.409 -19.090 1.00 93.00 112 ASN A O 1
ATOM 890 N N . THR A 1 113 ? 5.327 -4.787 -18.680 1.00 94.06 113 THR A N 1
ATOM 891 C CA . THR A 1 113 ? 5.549 -5.411 -17.368 1.00 94.06 113 THR A CA 1
ATOM 892 C C . THR A 1 113 ? 5.010 -6.840 -17.334 1.00 94.06 113 THR A C 1
ATOM 894 O O . THR A 1 113 ? 4.200 -7.237 -18.172 1.00 94.06 113 THR A O 1
ATOM 897 N N . SER A 1 114 ? 5.500 -7.649 -16.399 1.00 93.88 114 SER A N 1
ATOM 898 C CA . SER A 1 114 ? 5.043 -9.026 -16.203 1.00 93.88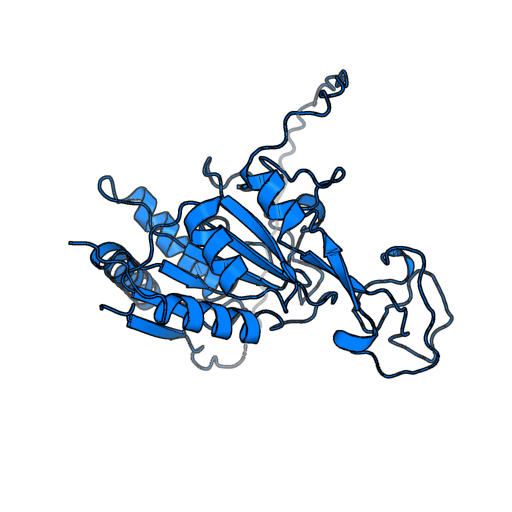 114 SER A CA 1
ATOM 899 C C . SER A 1 114 ? 4.918 -9.370 -14.722 1.00 93.88 114 SER A C 1
ATOM 901 O O . SER A 1 114 ? 5.745 -8.915 -13.924 1.00 93.88 114 SER A O 1
ATOM 903 N N . PRO A 1 115 ? 3.921 -10.190 -14.351 1.00 95.75 115 PRO A N 1
ATOM 904 C CA . PRO A 1 115 ? 3.759 -10.641 -12.982 1.00 95.75 115 PRO A CA 1
ATOM 905 C C . PRO A 1 115 ? 4.832 -11.673 -12.602 1.00 95.75 115 PRO A C 1
ATOM 907 O O . PRO A 1 115 ? 5.157 -12.558 -13.392 1.00 95.75 115 PRO A O 1
ATOM 910 N N . ALA A 1 116 ? 5.322 -11.605 -11.370 1.00 94.38 116 ALA A N 1
ATOM 911 C CA . ALA A 1 116 ? 6.244 -12.558 -10.752 1.00 94.38 116 ALA A CA 1
ATOM 912 C C . ALA A 1 116 ? 5.775 -12.877 -9.320 1.00 94.38 116 ALA A C 1
ATOM 914 O O . ALA A 1 116 ? 5.025 -12.078 -8.758 1.00 94.38 116 ALA A O 1
ATOM 915 N N . PRO A 1 117 ? 6.164 -14.011 -8.708 1.00 95.62 117 PRO A N 1
ATOM 916 C CA . PRO A 1 117 ? 5.893 -14.254 -7.289 1.00 95.62 117 PRO A CA 1
ATOM 917 C C . PRO A 1 117 ? 6.361 -13.075 -6.426 1.00 95.62 117 PRO A C 1
ATOM 919 O O . PRO A 1 117 ? 7.424 -12.508 -6.682 1.00 95.62 117 PRO A O 1
ATOM 922 N N . THR A 1 118 ? 5.558 -12.675 -5.438 1.00 97.31 118 THR A N 1
ATOM 923 C CA . THR A 1 118 ? 5.944 -11.572 -4.548 1.00 97.31 118 THR A CA 1
ATOM 924 C C . THR A 1 118 ? 7.076 -12.001 -3.611 1.00 97.31 118 THR A C 1
ATOM 926 O O . THR A 1 118 ? 7.065 -13.106 -3.074 1.00 97.31 118 THR A O 1
ATOM 929 N N . ASN A 1 119 ? 8.054 -11.120 -3.407 1.00 95.81 119 ASN A N 1
ATOM 930 C CA . ASN A 1 119 ? 9.146 -11.283 -2.439 1.00 95.81 119 ASN A CA 1
ATOM 931 C C . ASN A 1 119 ? 9.086 -10.224 -1.323 1.00 95.81 119 ASN A C 1
ATOM 933 O O . ASN A 1 119 ? 10.076 -9.956 -0.654 1.00 95.81 119 ASN A O 1
ATOM 937 N N . THR A 1 120 ? 7.953 -9.543 -1.184 1.00 97.94 120 THR A N 1
ATOM 938 C CA . THR A 1 120 ? 7.791 -8.381 -0.307 1.00 97.94 120 THR A CA 1
ATOM 939 C C . THR A 1 120 ? 6.498 -8.578 0.479 1.00 97.94 120 THR A C 1
ATOM 941 O O . THR A 1 120 ? 5.415 -8.224 0.007 1.00 97.94 120 THR A O 1
ATOM 944 N N . PHE A 1 121 ? 6.596 -9.228 1.634 1.00 98.56 121 PHE A N 1
ATOM 945 C CA . PHE A 1 121 ? 5.483 -9.495 2.546 1.00 98.56 121 PHE A CA 1
ATOM 946 C C . PHE A 1 121 ? 6.008 -9.885 3.931 1.00 98.56 121 PHE A C 1
ATOM 948 O O . PHE A 1 121 ? 7.177 -10.249 4.064 1.00 98.56 121 PHE A O 1
ATOM 955 N N . GLY A 1 122 ? 5.131 -9.851 4.929 1.00 97.44 122 GLY A N 1
ATOM 956 C CA . GLY A 1 122 ? 5.417 -10.284 6.293 1.00 97.44 122 GLY A CA 1
ATOM 957 C C . GLY A 1 122 ? 4.905 -9.275 7.310 1.00 97.44 122 GLY A C 1
ATOM 958 O O . GLY A 1 122 ? 3.796 -8.761 7.154 1.00 97.44 122 GLY A O 1
ATOM 959 N N . GLU A 1 123 ? 5.708 -8.966 8.318 1.00 97.31 123 GLU A N 1
ATOM 960 C CA . GLU A 1 123 ? 5.383 -8.032 9.397 1.00 97.31 123 GLU A CA 1
ATOM 961 C C . GLU A 1 123 ? 6.381 -6.876 9.432 1.00 97.31 123 GLU A C 1
ATOM 963 O O . GLU A 1 123 ? 7.567 -7.075 9.215 1.00 97.31 123 GLU A O 1
ATOM 968 N N . ILE A 1 124 ? 5.910 -5.650 9.662 1.00 96.81 124 ILE A N 1
ATOM 969 C CA . ILE A 1 124 ? 6.748 -4.454 9.784 1.00 96.81 124 ILE A CA 1
ATOM 970 C C . ILE A 1 124 ? 6.882 -4.088 11.256 1.00 96.81 124 ILE A C 1
ATOM 972 O O . ILE A 1 124 ? 5.875 -3.859 11.934 1.00 96.81 124 ILE A O 1
ATOM 976 N N . GLU A 1 125 ? 8.124 -3.919 11.695 1.00 96.12 125 GLU A N 1
ATOM 977 C CA . GLU A 1 125 ? 8.474 -3.213 12.919 1.00 96.12 125 GLU A CA 1
ATOM 978 C C . GLU A 1 125 ? 8.888 -1.776 12.562 1.00 96.12 125 GLU A C 1
ATOM 980 O O . GLU A 1 125 ? 9.880 -1.532 11.866 1.00 96.12 125 GLU A O 1
ATOM 985 N N . PHE A 1 126 ? 8.110 -0.797 13.027 1.00 95.50 126 PHE A N 1
ATOM 986 C CA . PHE A 1 126 ? 8.431 0.616 12.839 1.00 95.50 126 PHE A CA 1
ATOM 987 C C . PHE A 1 126 ? 9.337 1.097 13.971 1.00 95.50 126 PHE A C 1
ATOM 989 O O . PHE A 1 126 ? 8.872 1.340 15.087 1.00 95.50 126 PHE A O 1
ATOM 996 N N . ILE A 1 127 ? 10.619 1.289 13.664 1.00 93.12 127 ILE A N 1
ATOM 997 C CA . ILE A 1 127 ? 11.631 1.663 14.659 1.00 93.12 127 ILE A CA 1
ATOM 998 C C . ILE A 1 127 ? 11.241 2.977 15.351 1.00 93.12 127 ILE A C 1
ATOM 1000 O O . ILE A 1 127 ? 11.093 4.008 14.694 1.00 93.12 127 ILE A O 1
ATOM 1004 N N . GLY A 1 128 ? 11.082 2.938 16.678 1.00 90.56 128 GLY A N 1
ATOM 1005 C CA . GLY A 1 128 ? 10.693 4.096 17.495 1.00 90.56 128 GLY A CA 1
ATOM 1006 C C . GLY A 1 128 ? 9.188 4.400 17.536 1.00 90.56 128 GLY A C 1
ATOM 1007 O O . GLY A 1 128 ? 8.798 5.442 18.059 1.00 90.56 128 GLY A O 1
ATOM 1008 N N . HIS A 1 129 ? 8.332 3.516 17.010 1.00 88.75 129 HIS A N 1
ATOM 1009 C CA . HIS A 1 129 ? 6.874 3.704 16.961 1.00 88.75 129 HIS A CA 1
ATOM 1010 C C . HIS A 1 129 ? 6.078 2.581 17.661 1.00 88.75 129 HIS A C 1
ATOM 1012 O O . HIS A 1 129 ? 4.939 2.280 17.277 1.00 88.75 129 HIS A O 1
ATOM 1018 N N . GLY A 1 130 ? 6.669 2.003 18.710 1.00 80.94 130 GLY A N 1
ATOM 1019 C CA . GLY A 1 130 ? 6.071 0.986 19.578 1.00 80.94 130 GLY A CA 1
ATOM 1020 C C . GLY A 1 130 ? 6.045 -0.425 18.987 1.00 80.94 130 GLY A C 1
ATOM 1021 O O . GLY A 1 130 ? 6.066 -0.603 17.765 1.00 80.94 130 GLY A O 1
ATOM 1022 N N . ASP A 1 131 ? 5.909 -1.405 19.878 1.00 74.06 131 ASP A N 1
ATOM 1023 C CA . ASP A 1 131 ? 6.176 -2.835 19.639 1.00 74.06 131 ASP A CA 1
ATOM 1024 C C . ASP A 1 131 ? 5.001 -3.592 18.997 1.00 74.06 131 ASP A C 1
ATOM 1026 O O . ASP A 1 131 ? 4.716 -4.738 19.328 1.00 74.06 131 ASP A O 1
ATOM 1030 N N . ASN A 1 132 ? 4.270 -2.949 18.086 1.00 79.31 132 ASN A N 1
ATOM 1031 C CA . ASN A 1 132 ? 3.182 -3.620 17.375 1.00 79.31 132 ASN A CA 1
ATOM 1032 C C . ASN A 1 132 ? 3.690 -4.204 16.051 1.00 79.31 132 ASN A C 1
ATOM 1034 O O . ASN A 1 132 ? 4.353 -3.530 15.269 1.00 79.31 132 ASN A O 1
ATOM 1038 N N . GLU A 1 133 ? 3.323 -5.428 15.720 1.00 86.00 133 GLU A N 1
ATOM 1039 C CA . GLU A 1 133 ? 3.618 -5.979 14.397 1.00 86.00 133 GLU A CA 1
ATOM 1040 C C . GLU A 1 133 ? 2.517 -5.562 13.416 1.00 86.00 133 GLU A C 1
ATOM 1042 O O . GLU A 1 133 ? 1.322 -5.616 13.721 1.00 86.00 133 GLU A O 1
ATOM 1047 N N . ARG A 1 134 ? 2.912 -5.062 12.239 1.00 94.19 134 ARG A N 1
ATOM 1048 C CA . ARG A 1 134 ? 1.975 -4.619 11.195 1.00 94.19 134 ARG A CA 1
ATOM 1049 C C . ARG A 1 134 ? 2.116 -5.522 9.983 1.00 94.19 134 ARG A C 1
ATOM 1051 O O . ARG A 1 134 ? 3.167 -5.517 9.349 1.00 94.19 134 ARG A O 1
ATOM 1058 N N . LYS A 1 135 ? 1.068 -6.252 9.604 1.00 97.62 135 LYS A N 1
ATOM 1059 C CA . LYS A 1 135 ? 1.153 -7.135 8.432 1.00 97.62 135 LYS A CA 1
ATOM 1060 C C . LYS A 1 135 ? 1.217 -6.330 7.139 1.00 97.62 135 LYS A C 1
ATOM 1062 O O . LYS A 1 135 ? 0.509 -5.334 6.980 1.00 97.62 135 LYS A O 1
ATOM 1067 N N . PHE A 1 136 ? 2.028 -6.766 6.183 1.00 98.69 136 PHE A N 1
ATOM 1068 C CA . PHE A 1 136 ? 2.128 -6.125 4.876 1.00 98.69 136 PHE A CA 1
ATOM 1069 C C . PHE A 1 136 ? 2.284 -7.131 3.741 1.00 98.69 136 PHE A C 1
ATOM 1071 O O . PHE A 1 136 ? 2.816 -8.227 3.911 1.00 98.69 136 PHE A O 1
ATOM 1078 N N . VAL A 1 137 ? 1.838 -6.738 2.548 1.00 98.75 137 VAL A N 1
ATOM 1079 C CA . VAL A 1 137 ? 2.079 -7.488 1.313 1.00 98.75 137 VAL A CA 1
ATOM 1080 C C . VAL A 1 137 ? 2.179 -6.548 0.111 1.00 98.75 137 VAL A C 1
ATOM 1082 O O . VAL A 1 137 ? 1.406 -5.597 -0.014 1.00 98.75 137 VAL A O 1
ATOM 1085 N N . ARG A 1 138 ? 3.108 -6.826 -0.808 1.00 98.69 138 ARG A N 1
ATOM 1086 C CA . ARG A 1 138 ? 3.150 -6.239 -2.155 1.00 98.69 138 ARG A CA 1
ATOM 1087 C C . ARG A 1 138 ? 2.342 -7.093 -3.122 1.00 98.69 138 ARG A C 1
ATOM 1089 O O . ARG A 1 138 ? 2.599 -8.293 -3.239 1.00 98.69 138 ARG A O 1
ATOM 1096 N N . VAL A 1 139 ? 1.396 -6.467 -3.820 1.00 98.69 139 VAL A N 1
ATOM 1097 C CA . VAL A 1 139 ? 0.418 -7.135 -4.691 1.00 98.69 139 VAL A CA 1
ATOM 1098 C C . VAL A 1 139 ? 0.400 -6.528 -6.090 1.00 98.69 139 VAL A C 1
ATOM 1100 O O . VAL A 1 139 ? 0.446 -5.314 -6.253 1.00 98.69 139 VAL A O 1
ATOM 1103 N N . ASP A 1 140 ? 0.267 -7.368 -7.110 1.00 98.31 140 ASP A N 1
ATOM 1104 C CA . ASP A 1 140 ? -0.001 -6.962 -8.489 1.00 98.31 140 ASP A CA 1
ATOM 1105 C C . ASP A 1 140 ? -1.340 -6.211 -8.540 1.00 98.31 140 ASP A C 1
ATOM 1107 O O . ASP A 1 140 ? -2.337 -6.667 -7.967 1.00 98.31 140 ASP A O 1
ATOM 1111 N N . VAL A 1 141 ? -1.375 -5.084 -9.250 1.00 97.44 141 VAL A N 1
ATOM 1112 C CA . VAL A 1 141 ? -2.571 -4.250 -9.475 1.00 97.44 141 VAL A CA 1
ATOM 1113 C C . VAL A 1 141 ? -3.773 -5.015 -10.060 1.00 97.44 141 VAL A C 1
ATOM 1115 O O . VAL A 1 141 ? -4.921 -4.607 -9.893 1.00 97.44 141 VAL A O 1
ATOM 1118 N N . ASN A 1 142 ? -3.532 -6.153 -10.710 1.00 97.00 142 ASN A N 1
ATOM 1119 C CA . ASN A 1 142 ? -4.529 -7.050 -11.290 1.00 97.00 142 ASN A CA 1
ATOM 1120 C C . ASN A 1 142 ? -4.835 -8.277 -10.412 1.00 97.00 142 ASN A C 1
ATOM 1122 O O . ASN A 1 142 ? -5.515 -9.199 -10.865 1.00 97.00 142 ASN A O 1
ATOM 1126 N N . THR A 1 143 ? -4.353 -8.325 -9.165 1.00 98.31 143 THR A N 1
ATOM 1127 C CA . THR A 1 143 ? -4.705 -9.403 -8.228 1.00 98.31 143 THR A CA 1
ATOM 1128 C C . THR A 1 143 ? -6.223 -9.455 -8.042 1.00 98.31 143 THR A C 1
ATOM 1130 O O . THR A 1 143 ? -6.866 -8.446 -7.760 1.00 98.31 143 THR A O 1
ATOM 1133 N N . SER A 1 144 ? -6.815 -10.642 -8.197 1.00 97.88 144 SER A N 1
ATOM 1134 C CA . SER A 1 144 ? -8.260 -10.851 -8.045 1.00 97.88 144 SER A CA 1
ATOM 1135 C C . SER A 1 144 ? -8.729 -10.557 -6.618 1.00 97.88 144 SER A C 1
ATOM 1137 O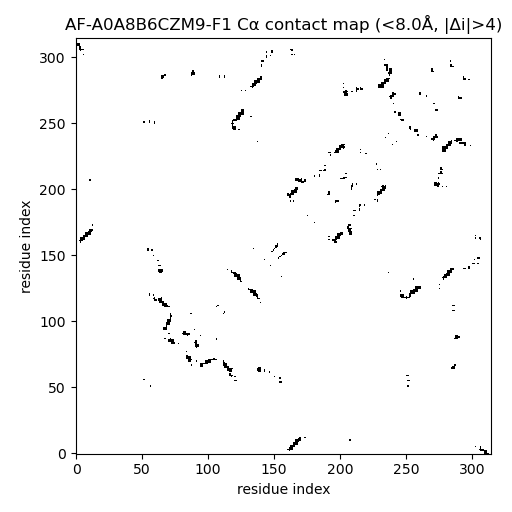 O . SER A 1 144 ? -8.072 -10.970 -5.658 1.00 97.88 144 SER A O 1
ATOM 1139 N N . MET A 1 145 ? -9.909 -9.953 -6.468 1.00 97.00 145 MET A N 1
ATOM 1140 C CA . MET A 1 145 ? -10.461 -9.631 -5.148 1.00 97.00 145 MET A CA 1
ATOM 1141 C C . MET A 1 145 ? -10.788 -10.867 -4.299 1.00 97.00 145 MET A C 1
ATOM 1143 O O . MET A 1 145 ? -10.697 -10.781 -3.080 1.00 97.00 145 MET A O 1
ATOM 1147 N N . ASP A 1 146 ? -11.047 -12.030 -4.905 1.00 96.44 146 ASP A N 1
ATOM 1148 C CA . ASP A 1 146 ? -11.230 -13.291 -4.168 1.00 96.44 146 ASP A CA 1
ATOM 1149 C C . ASP A 1 146 ? -9.960 -13.711 -3.423 1.00 96.44 146 ASP A C 1
ATOM 1151 O O . ASP A 1 146 ? -10.010 -14.134 -2.268 1.00 96.44 146 ASP A O 1
ATOM 1155 N N . LYS A 1 147 ? -8.793 -13.541 -4.056 1.00 97.88 147 LYS A N 1
ATOM 1156 C CA . LYS A 1 147 ? -7.498 -13.761 -3.399 1.00 97.88 147 LYS A CA 1
ATOM 1157 C C . LYS A 1 147 ? -7.260 -12.743 -2.293 1.00 97.88 147 LYS A C 1
ATOM 1159 O O . LYS A 1 147 ? -6.794 -13.123 -1.227 1.00 97.88 147 LYS A O 1
ATOM 1164 N N . MET A 1 148 ? -7.618 -11.477 -2.509 1.00 98.25 148 MET A N 1
ATOM 1165 C CA . MET A 1 148 ? -7.507 -10.455 -1.461 1.00 98.25 148 MET A CA 1
ATOM 1166 C C . MET A 1 148 ? -8.425 -10.754 -0.272 1.00 98.25 148 MET A C 1
ATOM 1168 O O . MET A 1 148 ? -8.013 -10.598 0.873 1.00 98.25 148 MET A O 1
ATOM 1172 N N . ALA A 1 149 ? -9.638 -11.244 -0.524 1.00 95.56 149 ALA A N 1
ATOM 1173 C CA . ALA A 1 149 ? -10.561 -11.693 0.509 1.00 95.56 149 ALA A CA 1
ATOM 1174 C C . ALA A 1 149 ? -9.990 -12.872 1.310 1.00 95.56 149 ALA A C 1
ATOM 1176 O O . ALA A 1 149 ? -10.020 -12.851 2.538 1.00 95.56 149 ALA A O 1
ATOM 1177 N N . GLN A 1 150 ? -9.428 -13.877 0.628 1.00 96.75 150 GLN A N 1
ATOM 1178 C CA . GLN A 1 150 ? -8.763 -15.008 1.282 1.00 96.75 150 GLN A CA 1
ATOM 1179 C C . GLN A 1 150 ? -7.562 -14.559 2.116 1.00 96.75 150 GLN A C 1
ATOM 1181 O O . GLN A 1 150 ? -7.439 -14.986 3.261 1.00 96.75 150 GLN A O 1
ATOM 1186 N N . LEU A 1 151 ? -6.725 -13.667 1.582 1.00 98.06 151 LEU A N 1
ATOM 1187 C CA . LEU A 1 151 ? -5.600 -13.097 2.314 1.00 98.06 151 LEU A CA 1
ATOM 1188 C C . LEU A 1 151 ? -6.082 -12.415 3.599 1.00 98.06 151 LEU A C 1
ATOM 1190 O O . LEU A 1 151 ? -5.669 -12.791 4.687 1.00 98.06 151 LEU A O 1
ATOM 1194 N N . MET A 1 152 ? -6.991 -11.446 3.489 1.00 96.88 152 MET A N 1
ATOM 1195 C CA . MET A 1 152 ? -7.421 -10.650 4.639 1.00 96.88 152 MET A CA 1
ATOM 1196 C C . MET A 1 152 ? -8.150 -11.494 5.691 1.00 96.88 152 MET A C 1
ATOM 1198 O O . MET A 1 152 ? -7.859 -11.372 6.874 1.00 96.88 152 MET A O 1
ATOM 1202 N N . MET A 1 153 ? -9.073 -12.365 5.279 1.00 93.94 153 MET A N 1
ATOM 1203 C CA . MET A 1 153 ? -9.947 -13.072 6.222 1.00 93.94 153 MET A CA 1
ATOM 1204 C C . MET A 1 153 ? -9.350 -14.385 6.728 1.00 93.94 153 MET A C 1
ATOM 1206 O O . MET A 1 153 ? -9.509 -14.721 7.896 1.00 93.94 153 MET A O 1
ATOM 1210 N N . LYS A 1 154 ? -8.689 -15.158 5.855 1.00 95.25 154 LYS A N 1
ATOM 1211 C CA . LYS A 1 154 ? -8.186 -16.498 6.204 1.00 95.25 154 LYS A CA 1
ATOM 1212 C C . LYS A 1 154 ? -6.724 -16.477 6.623 1.00 95.25 154 LYS A C 1
ATOM 1214 O O . LYS A 1 154 ? -6.372 -17.157 7.574 1.00 95.25 154 LYS A O 1
ATOM 1219 N N . VAL A 1 155 ? -5.885 -15.721 5.916 1.00 96.94 155 VAL A N 1
ATOM 1220 C CA . VAL A 1 155 ? -4.435 -15.708 6.169 1.00 96.94 155 VAL A CA 1
ATOM 1221 C C . VAL A 1 155 ? -4.084 -14.717 7.276 1.00 96.94 155 VAL A C 1
ATOM 1223 O O . VAL A 1 155 ? -3.407 -15.073 8.231 1.00 96.94 155 VAL A O 1
ATOM 1226 N N . TRP A 1 156 ? -4.598 -13.490 7.201 1.00 96.62 156 TRP A N 1
ATOM 1227 C CA . TRP A 1 156 ? -4.418 -12.482 8.249 1.00 96.62 156 TRP A CA 1
ATOM 1228 C C . TRP A 1 156 ? -5.414 -12.613 9.403 1.00 96.62 156 TRP A C 1
ATOM 1230 O O . TRP A 1 156 ? -5.236 -11.965 10.429 1.00 96.62 156 TRP A O 1
ATOM 1240 N N . GLY A 1 157 ? -6.444 -13.453 9.260 1.00 94.56 157 GLY A N 1
ATOM 1241 C CA . GLY A 1 157 ? -7.416 -13.715 10.323 1.00 94.56 157 GLY A CA 1
ATOM 1242 C C . GLY A 1 157 ? -8.330 -12.529 10.641 1.00 94.56 157 GLY A C 1
ATOM 1243 O O . GLY A 1 157 ? -8.927 -12.487 11.721 1.00 94.56 157 GLY A O 1
ATOM 1244 N N . LEU A 1 158 ? -8.449 -11.551 9.734 1.00 93.75 158 LEU A N 1
ATOM 1245 C CA . LEU A 1 158 ? -9.323 -10.408 9.954 1.00 93.75 158 LEU A CA 1
ATOM 1246 C C . LEU A 1 158 ? -10.780 -10.862 9.976 1.00 93.75 158 LEU A C 1
ATOM 1248 O O . LEU A 1 158 ? -11.264 -11.533 9.068 1.00 93.75 158 LEU A O 1
ATOM 1252 N N . GLN A 1 159 ? -11.503 -10.447 11.011 1.00 91.31 159 GLN A N 1
ATOM 1253 C CA . GLN A 1 159 ? -12.942 -10.652 11.067 1.00 91.31 159 GLN A CA 1
ATOM 1254 C C . GLN A 1 159 ? -13.630 -9.728 10.068 1.00 91.31 159 GLN A C 1
ATOM 1256 O O . GLN A 1 159 ? -13.276 -8.549 9.948 1.00 91.31 159 GLN A O 1
ATOM 1261 N N . LYS A 1 160 ? -14.636 -10.258 9.369 1.00 88.25 160 LYS A N 1
ATOM 1262 C CA . LYS A 1 160 ? -15.424 -9.479 8.415 1.00 88.25 160 LYS A CA 1
ATOM 1263 C C . LYS A 1 160 ? -16.007 -8.233 9.107 1.00 88.25 160 LYS A C 1
ATOM 1265 O O . LYS A 1 160 ? -16.653 -8.373 10.146 1.00 88.25 160 LYS A O 1
ATOM 1270 N N . PRO A 1 161 ? -15.855 -7.031 8.525 1.00 90.06 161 PRO A N 1
ATOM 1271 C CA . PRO A 1 161 ? -16.366 -5.816 9.139 1.00 90.06 161 PRO A CA 1
ATOM 1272 C C . PRO A 1 161 ? -17.873 -5.670 8.919 1.00 90.06 161 PRO A C 1
ATOM 1274 O O . PRO A 1 161 ? -18.390 -5.976 7.839 1.00 90.06 161 PRO A O 1
ATOM 1277 N N . ASN A 1 162 ? -18.581 -5.089 9.891 1.00 86.19 162 ASN A N 1
ATOM 1278 C CA . ASN A 1 162 ? -19.985 -4.694 9.698 1.00 86.19 162 ASN A CA 1
ATOM 1279 C C . ASN A 1 162 ? -20.117 -3.419 8.845 1.00 86.19 162 ASN A C 1
ATOM 1281 O O . ASN A 1 162 ? -21.142 -3.189 8.197 1.00 86.19 162 ASN A O 1
ATOM 1285 N N . LEU A 1 163 ? -19.072 -2.587 8.847 1.00 90.31 163 LEU A N 1
ATOM 1286 C CA . LEU A 1 163 ? -19.001 -1.316 8.135 1.00 90.31 163 LEU A CA 1
ATOM 1287 C C . LEU A 1 163 ? -17.604 -1.118 7.541 1.00 90.31 163 LEU A C 1
ATOM 1289 O O . LEU A 1 163 ? -16.598 -1.419 8.179 1.00 90.31 163 LEU A O 1
ATOM 1293 N N . LEU A 1 164 ? -17.540 -0.559 6.337 1.00 94.12 164 LEU A N 1
ATOM 1294 C CA . LEU A 1 164 ? -16.290 -0.101 5.741 1.00 94.12 164 LEU A CA 1
ATOM 1295 C C . LEU A 1 164 ? -16.251 1.429 5.729 1.00 94.12 164 LEU A C 1
ATOM 1297 O O . LEU A 1 164 ? -17.111 2.062 5.114 1.00 94.12 164 LEU A O 1
ATOM 1301 N N . ILE A 1 165 ? -15.258 2.017 6.400 1.00 96.00 165 ILE A N 1
ATOM 1302 C CA . ILE A 1 165 ? -15.015 3.463 6.408 1.00 96.00 165 ILE A CA 1
ATOM 1303 C C . ILE A 1 165 ? -13.830 3.751 5.490 1.00 96.00 165 ILE A C 1
ATOM 1305 O O . ILE A 1 165 ? -12.679 3.501 5.843 1.00 96.00 165 ILE A O 1
ATOM 1309 N N . SER A 1 166 ? -14.107 4.301 4.311 1.00 95.94 166 SER A N 1
ATOM 1310 C CA . SER A 1 166 ? -13.068 4.705 3.365 1.00 95.94 166 SER A CA 1
ATOM 1311 C C . SER A 1 166 ? -12.732 6.180 3.560 1.00 95.94 166 SER A C 1
ATOM 1313 O O . SER A 1 166 ? -13.575 7.049 3.327 1.00 95.94 166 SER A O 1
ATOM 1315 N N . VAL A 1 167 ? -11.505 6.477 3.996 1.00 94.62 167 VAL A N 1
ATOM 1316 C CA . VAL A 1 167 ? -11.016 7.852 4.164 1.00 94.62 167 VAL A CA 1
ATOM 1317 C C . VAL A 1 167 ? -10.088 8.218 3.012 1.00 94.62 167 VAL A C 1
ATOM 1319 O O . VAL A 1 167 ? -9.091 7.540 2.742 1.00 94.62 167 VAL A O 1
ATOM 1322 N N . THR A 1 168 ? -10.417 9.307 2.325 1.00 88.31 168 THR A N 1
ATOM 1323 C CA . THR A 1 168 ? -9.655 9.843 1.193 1.00 88.31 168 THR A CA 1
ATOM 1324 C C . THR A 1 168 ? -9.434 11.343 1.365 1.00 88.31 168 THR A C 1
ATOM 1326 O O . THR A 1 168 ? -10.241 12.043 1.984 1.00 88.31 168 THR A O 1
ATOM 1329 N N . GLY A 1 169 ? -8.344 11.857 0.804 1.00 81.19 169 GLY A N 1
ATOM 1330 C CA . GLY A 1 169 ? -8.095 13.292 0.721 1.00 81.19 169 GLY A CA 1
ATOM 1331 C C . GLY A 1 169 ? -6.681 13.603 0.251 1.00 81.19 169 GLY A C 1
ATOM 1332 O O . GLY A 1 169 ? -5.993 12.718 -0.255 1.00 81.19 169 GLY A O 1
ATOM 1333 N N . GLY A 1 170 ? -6.272 14.866 0.370 1.00 77.00 170 GLY A N 1
ATOM 1334 C CA . GLY A 1 170 ? -4.979 15.326 -0.133 1.00 77.00 170 GLY A CA 1
ATOM 1335 C C . GLY A 1 170 ? -3.799 14.597 0.515 1.00 77.00 170 GLY A C 1
ATOM 1336 O O . GLY A 1 170 ? -3.773 14.413 1.733 1.00 77.00 170 GLY A O 1
ATOM 1337 N N . ALA A 1 171 ? -2.825 14.214 -0.315 1.00 67.31 171 ALA A N 1
ATOM 1338 C CA . ALA A 1 171 ? -1.533 13.677 0.119 1.00 67.31 171 ALA A CA 1
ATOM 1339 C C . ALA A 1 171 ? -0.535 14.785 0.509 1.00 67.31 171 ALA A C 1
ATOM 1341 O O . ALA A 1 171 ? 0.520 14.494 1.070 1.00 67.31 171 ALA A O 1
ATOM 1342 N N . ASN A 1 172 ? -0.868 16.051 0.236 1.00 69.62 172 ASN A N 1
ATOM 1343 C CA . ASN A 1 172 ? -0.077 17.197 0.671 1.00 69.62 172 ASN A CA 1
ATOM 1344 C C . ASN A 1 172 ? -0.215 17.402 2.182 1.00 69.62 172 ASN A C 1
ATOM 1346 O O . ASN A 1 172 ? -1.260 17.111 2.774 1.00 69.62 172 ASN A O 1
ATOM 1350 N N . PHE A 1 173 ? 0.837 17.935 2.798 1.00 65.00 173 PHE A N 1
ATOM 1351 C CA . PHE A 1 173 ? 0.767 18.417 4.170 1.00 65.00 173 PHE A CA 1
ATOM 1352 C C . PHE A 1 173 ? -0.309 19.500 4.259 1.00 65.00 173 PHE A C 1
ATOM 1354 O O . PHE A 1 173 ? -0.265 20.476 3.522 1.00 65.00 173 PHE A O 1
ATOM 1361 N N . PHE A 1 174 ? -1.278 19.312 5.150 1.00 72.69 174 PHE A N 1
ATOM 1362 C CA . PHE A 1 174 ? -2.249 20.344 5.487 1.00 72.69 174 PHE A CA 1
ATOM 1363 C C . PHE A 1 174 ? -2.469 20.336 6.996 1.00 72.69 174 PHE A C 1
ATOM 1365 O O . PHE A 1 174 ? -2.495 19.273 7.640 1.00 72.69 174 PHE A O 1
ATOM 1372 N N . ASN A 1 175 ? -2.613 21.527 7.567 1.00 73.56 175 ASN A N 1
ATOM 1373 C CA . ASN A 1 175 ? -2.843 21.683 8.991 1.00 73.56 175 ASN A CA 1
ATOM 1374 C C . ASN A 1 175 ? -4.336 21.900 9.256 1.00 73.56 175 ASN A C 1
ATOM 1376 O O . ASN A 1 175 ? -4.948 22.844 8.766 1.00 73.56 175 ASN A O 1
ATOM 1380 N N . MET A 1 176 ? -4.944 21.015 10.045 1.00 79.62 176 MET A N 1
ATOM 1381 C CA . MET A 1 176 ? -6.322 21.204 10.493 1.00 79.62 176 MET A CA 1
ATOM 1382 C C . MET A 1 176 ? -6.352 22.084 11.734 1.00 79.62 176 MET A C 1
ATOM 1384 O O . MET A 1 176 ? -5.601 21.850 12.680 1.00 79.62 176 MET A O 1
ATOM 1388 N N . LYS A 1 177 ? -7.314 23.013 11.797 1.00 86.44 177 LYS A N 1
ATOM 1389 C CA . LYS A 1 177 ? -7.635 23.721 13.045 1.00 86.44 177 LYS A CA 1
ATOM 1390 C C . LYS A 1 177 ? -7.902 22.707 14.164 1.00 86.44 177 LYS A C 1
ATOM 1392 O O . LYS A 1 177 ? -8.631 21.735 13.957 1.00 86.44 177 LYS A O 1
ATOM 1397 N N . THR A 1 178 ? -7.379 22.965 15.363 1.00 88.12 178 THR A N 1
ATOM 1398 C CA . THR A 1 178 ? -7.400 22.030 16.504 1.00 88.12 178 THR A CA 1
ATOM 1399 C C . THR A 1 178 ? -8.786 21.451 16.798 1.00 88.12 178 THR A C 1
ATOM 1401 O O . THR A 1 178 ? -8.919 20.239 16.944 1.00 88.12 178 THR A O 1
ATOM 1404 N N . LYS A 1 179 ? -9.836 22.286 16.800 1.00 89.25 179 LYS A N 1
ATOM 1405 C CA . LYS A 1 179 ? -11.223 21.840 17.035 1.00 89.25 179 LYS A CA 1
ATOM 1406 C C . LYS A 1 179 ? -11.706 20.836 15.981 1.00 89.25 179 LYS A C 1
ATOM 1408 O O . LYS A 1 179 ? -12.306 19.825 16.330 1.00 89.25 179 LYS A O 1
ATOM 1413 N N . LEU A 1 180 ? -11.410 21.084 14.701 1.00 87.31 180 LEU A N 1
ATOM 1414 C CA . LEU A 1 180 ? -11.765 20.175 13.606 1.00 87.31 180 LEU A CA 1
ATOM 1415 C C . LEU A 1 180 ? -10.971 18.871 13.702 1.00 87.31 180 LEU A C 1
ATOM 1417 O O . LEU A 1 180 ? -11.547 17.796 13.572 1.00 87.31 180 LEU A O 1
ATOM 1421 N N . LYS A 1 181 ? -9.668 18.963 13.992 1.00 87.81 181 LYS A N 1
ATOM 1422 C CA . LYS A 1 181 ? -8.798 17.799 14.190 1.00 87.81 181 LYS A CA 1
ATOM 1423 C C . LYS A 1 181 ? -9.321 16.896 15.313 1.00 87.81 181 LYS A C 1
ATOM 1425 O O . LYS A 1 181 ? -9.419 15.687 15.129 1.00 87.81 181 LYS A O 1
ATOM 1430 N N . GLN A 1 182 ? -9.707 17.475 16.450 1.00 88.81 182 GLN A N 1
ATOM 1431 C CA . GLN A 1 182 ? -10.287 16.741 17.579 1.00 88.81 182 GLN A CA 1
ATOM 1432 C C . GLN A 1 182 ? -11.634 16.102 17.220 1.00 88.81 182 GLN A C 1
ATOM 1434 O O . GLN A 1 182 ? -11.813 14.905 17.442 1.00 88.81 182 GLN A O 1
ATOM 1439 N N . ALA A 1 183 ? -12.551 16.865 16.615 1.00 90.00 183 ALA A N 1
ATOM 1440 C CA . ALA A 1 183 ? -13.861 16.359 16.210 1.00 90.00 183 ALA A CA 1
ATOM 1441 C C . ALA A 1 183 ? -13.753 15.216 15.186 1.00 90.00 183 ALA A C 1
ATOM 1443 O O . ALA A 1 183 ? -14.420 14.193 15.336 1.00 90.00 183 ALA A O 1
ATOM 1444 N N . PHE A 1 184 ? -12.872 15.356 14.189 1.00 90.00 184 PHE A N 1
ATOM 1445 C CA . PHE A 1 184 ? -12.599 14.329 13.184 1.00 90.00 184 PHE A CA 1
ATOM 1446 C C . PHE A 1 184 ? -12.087 13.039 13.826 1.00 90.00 184 PHE A C 1
ATOM 1448 O O . PHE A 1 184 ? -12.668 11.975 13.616 1.00 90.00 184 PHE A O 1
ATOM 1455 N N . ARG A 1 185 ? -11.034 13.135 14.647 1.00 90.38 185 ARG A N 1
ATOM 1456 C CA . ARG A 1 185 ? -10.425 11.971 15.302 1.00 90.38 185 ARG A CA 1
ATOM 1457 C C . ARG A 1 185 ? -11.415 11.260 16.219 1.00 90.38 185 ARG A C 1
ATOM 1459 O O . ARG A 1 185 ? -11.576 10.048 16.121 1.00 90.38 185 ARG A O 1
ATOM 1466 N N . PHE A 1 186 ? -12.115 12.009 17.070 1.00 89.81 186 PHE A N 1
ATOM 1467 C CA . PHE A 1 186 ? -13.093 11.435 17.991 1.00 89.81 186 PHE A CA 1
ATOM 1468 C C . PHE A 1 186 ? -14.257 10.773 17.244 1.00 89.81 186 PHE A C 1
ATOM 1470 O O . PHE A 1 186 ? -14.609 9.632 17.540 1.00 89.81 186 PHE A O 1
ATOM 1477 N N . GLY A 1 187 ? -14.830 11.462 16.252 1.00 91.94 187 GLY A N 1
ATOM 1478 C CA . GLY A 1 187 ? -15.936 10.942 15.450 1.00 91.94 187 GLY A CA 1
ATOM 1479 C C . GLY A 1 187 ? -15.558 9.674 14.684 1.00 91.94 187 GLY A C 1
ATOM 1480 O O . GLY A 1 187 ? -16.297 8.690 14.737 1.00 91.94 187 GLY A O 1
ATOM 1481 N N . LEU A 1 188 ? -14.385 9.670 14.041 1.00 94.38 188 LEU A N 1
ATOM 1482 C CA . LEU A 1 188 ? -13.867 8.517 13.304 1.00 94.38 188 LEU A CA 1
ATOM 1483 C C . LEU A 1 188 ? -13.690 7.301 14.219 1.00 94.38 188 LEU A C 1
ATOM 1485 O O . LEU A 1 188 ? -14.213 6.228 13.919 1.00 94.38 188 LEU A O 1
ATOM 1489 N N . MET A 1 189 ? -13.011 7.474 15.356 1.00 92.75 189 MET A N 1
ATOM 1490 C CA . MET A 1 189 ? -12.739 6.362 16.270 1.00 92.75 189 MET A CA 1
ATOM 1491 C C . MET A 1 189 ? -14.005 5.850 16.955 1.00 92.75 189 MET A C 1
ATOM 1493 O O . MET A 1 189 ? -14.189 4.638 17.088 1.00 92.75 189 MET A O 1
ATOM 1497 N N . LYS A 1 190 ? -14.931 6.746 17.318 1.00 90.69 190 LYS A N 1
ATOM 1498 C CA . LYS A 1 190 ? -16.241 6.362 17.855 1.00 90.69 190 LYS A CA 1
ATOM 1499 C C . LYS A 1 190 ? -17.036 5.525 16.848 1.00 90.69 190 LYS A C 1
ATOM 1501 O O . LYS A 1 190 ? -17.578 4.484 17.223 1.00 90.69 190 LYS A O 1
ATOM 1506 N N . ALA A 1 191 ? -17.093 5.941 15.581 1.00 91.44 191 ALA A N 1
ATOM 1507 C CA . ALA A 1 191 ? -17.800 5.209 14.530 1.00 91.44 191 ALA A CA 1
ATOM 1508 C C . ALA A 1 191 ? -17.166 3.837 14.258 1.00 91.44 191 ALA A C 1
ATOM 1510 O O . ALA A 1 191 ? -17.877 2.833 14.202 1.00 91.44 191 ALA A O 1
ATOM 1511 N N . ALA A 1 192 ? -15.836 3.780 14.148 1.00 92.31 192 ALA A N 1
ATOM 1512 C CA . ALA A 1 192 ? -15.131 2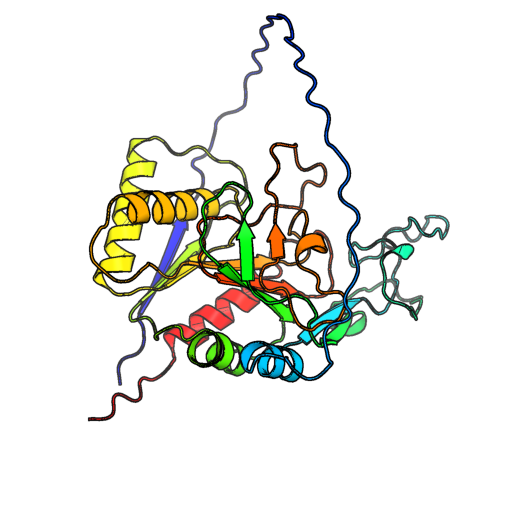.541 13.851 1.00 92.31 192 ALA A CA 1
ATOM 1513 C C . ALA A 1 192 ? -15.326 1.484 14.946 1.00 92.31 192 ALA A C 1
ATOM 1515 O O . ALA A 1 192 ? -15.668 0.341 14.653 1.00 92.31 192 ALA A O 1
ATOM 1516 N N . ARG A 1 193 ? -15.197 1.868 16.220 1.00 88.06 193 ARG A N 1
ATOM 1517 C CA . ARG A 1 193 ? -15.329 0.924 17.339 1.00 88.06 193 ARG A CA 1
ATOM 1518 C C . ARG A 1 193 ? -16.754 0.473 17.593 1.00 88.06 193 ARG A C 1
ATOM 1520 O O . ARG A 1 193 ? -16.982 -0.714 17.784 1.00 88.06 193 ARG A O 1
ATOM 1527 N N . SER A 1 194 ? -17.708 1.404 17.579 1.00 88.62 194 SER A N 1
ATOM 1528 C CA . SER A 1 194 ? -19.117 1.084 17.862 1.00 88.62 194 SER A CA 1
ATOM 1529 C C . SER A 1 194 ? -19.730 0.108 16.857 1.00 88.62 194 SER A C 1
ATOM 1531 O O . SER A 1 194 ? -20.718 -0.547 17.168 1.00 88.62 194 SER A O 1
ATOM 1533 N N . THR A 1 195 ? -19.141 -0.000 15.665 1.00 88.56 195 THR A N 1
ATOM 1534 C CA . THR A 1 195 ? -19.635 -0.867 14.593 1.00 88.56 195 THR A CA 1
ATOM 1535 C C . THR A 1 195 ? -18.713 -2.045 14.286 1.00 88.56 195 THR A C 1
ATOM 1537 O O . THR A 1 195 ? -19.123 -2.942 13.555 1.00 88.56 195 THR A O 1
ATOM 1540 N N . GLY A 1 196 ? -17.486 -2.084 14.817 1.00 87.81 196 GLY A N 1
ATOM 1541 C CA . GLY A 1 196 ? -16.471 -3.036 14.355 1.00 87.81 196 GLY A CA 1
ATOM 1542 C C . GLY A 1 196 ? -16.103 -2.797 12.886 1.00 87.81 196 GLY A C 1
ATOM 1543 O O . GLY A 1 196 ? -16.034 -3.739 12.095 1.00 87.81 196 GLY A O 1
ATOM 1544 N N . ALA A 1 197 ? -15.963 -1.528 12.492 1.00 92.00 197 ALA A N 1
ATOM 1545 C CA . ALA A 1 197 ? -15.620 -1.159 11.128 1.00 92.00 197 ALA A CA 1
ATOM 1546 C C . ALA A 1 197 ? -14.139 -1.380 10.831 1.00 92.00 197 ALA A C 1
ATOM 1548 O O . ALA A 1 197 ? -13.277 -1.204 11.694 1.00 92.00 197 ALA A O 1
ATOM 1549 N N . TRP A 1 198 ? -13.846 -1.631 9.560 1.00 95.25 198 TRP A N 1
ATOM 1550 C CA . TRP A 1 198 ? -12.508 -1.403 9.029 1.00 95.25 198 TRP A CA 1
ATOM 1551 C C . TRP A 1 198 ? -12.379 0.040 8.554 1.00 95.25 198 TRP A C 1
ATOM 1553 O O . TRP A 1 198 ? -13.288 0.579 7.914 1.00 95.25 198 TRP A O 1
ATOM 1563 N N . ILE A 1 199 ? -11.226 0.645 8.824 1.00 97.38 199 ILE A N 1
ATOM 1564 C CA . ILE A 1 199 ? -10.828 1.928 8.251 1.00 97.38 199 ILE A CA 1
ATOM 1565 C C . ILE A 1 199 ? -9.864 1.647 7.098 1.00 97.38 199 ILE A C 1
ATOM 1567 O O . ILE A 1 199 ? -8.824 1.029 7.304 1.00 97.38 199 ILE A O 1
ATOM 1571 N N . VAL A 1 200 ? -10.183 2.117 5.893 1.00 97.69 200 VAL A N 1
ATOM 1572 C CA . VAL A 1 200 ? -9.311 2.011 4.713 1.00 97.69 200 VAL A CA 1
ATOM 1573 C C . VAL A 1 200 ? -8.817 3.399 4.322 1.00 97.69 200 VAL A C 1
ATOM 1575 O O . VAL A 1 200 ? -9.615 4.330 4.179 1.00 97.69 200 VAL A O 1
ATOM 1578 N N . THR A 1 201 ? -7.503 3.554 4.148 1.00 96.62 201 THR A N 1
ATOM 1579 C CA . THR A 1 201 ? -6.865 4.826 3.760 1.00 96.62 201 THR A CA 1
ATOM 1580 C C . THR A 1 201 ? -5.736 4.610 2.743 1.00 96.62 201 THR A C 1
ATOM 1582 O O . THR A 1 201 ? -5.485 3.486 2.321 1.00 96.62 201 THR A O 1
ATOM 1585 N N . GLY A 1 202 ? -5.051 5.690 2.339 1.00 95.25 202 GLY A N 1
ATOM 1586 C CA . GLY A 1 202 ? -3.839 5.617 1.512 1.00 95.25 202 GLY A CA 1
ATOM 1587 C C . GLY A 1 202 ? -2.588 5.089 2.236 1.00 95.25 202 GLY A C 1
ATOM 1588 O O . GLY A 1 202 ? -1.574 4.860 1.593 1.00 95.25 202 GLY A O 1
ATOM 1589 N N . GLY A 1 203 ? -2.616 4.917 3.565 1.00 95.25 203 GLY A N 1
ATOM 1590 C CA . GLY A 1 203 ? -1.544 4.264 4.334 1.00 95.25 203 GLY A CA 1
ATOM 1591 C C . GLY A 1 203 ? -0.214 5.018 4.455 1.00 95.25 203 GLY A C 1
ATOM 1592 O O . GLY A 1 203 ? 0.715 4.505 5.071 1.00 95.25 203 GLY A O 1
ATOM 1593 N N . THR A 1 204 ? -0.090 6.216 3.887 1.00 94.75 204 THR A N 1
ATOM 1594 C CA . THR A 1 204 ? 1.142 7.019 3.927 1.00 94.75 204 THR A CA 1
ATOM 1595 C C . THR A 1 204 ? 1.150 8.013 5.089 1.00 94.75 204 THR A C 1
ATOM 1597 O O . THR A 1 204 ? 0.115 8.587 5.417 1.00 94.75 204 THR A O 1
ATOM 1600 N N . ASN A 1 205 ? 2.319 8.312 5.657 1.00 93.06 205 ASN A N 1
ATOM 1601 C CA . ASN A 1 205 ? 2.517 9.272 6.752 1.00 93.06 205 ASN A CA 1
ATOM 1602 C C . ASN A 1 205 ? 2.493 10.739 6.268 1.00 93.06 205 ASN A C 1
ATOM 1604 O O . ASN A 1 205 ? 3.376 11.542 6.570 1.00 93.06 205 ASN A O 1
ATOM 1608 N N . THR A 1 206 ? 1.500 11.092 5.455 1.00 89.69 206 THR A N 1
ATOM 1609 C CA . THR A 1 206 ? 1.298 12.450 4.943 1.00 89.69 206 THR A CA 1
ATOM 1610 C C . THR A 1 206 ? -0.189 12.765 4.807 1.00 89.69 206 THR A C 1
ATOM 1612 O O . THR A 1 206 ? -1.031 11.866 4.732 1.00 89.69 206 THR A O 1
ATOM 1615 N N . GLY A 1 207 ? -0.510 14.059 4.804 1.00 89.06 207 GLY A N 1
ATOM 1616 C CA . GLY A 1 207 ? -1.857 14.566 4.578 1.00 89.06 207 GLY A CA 1
ATOM 1617 C C . GLY A 1 207 ? -2.916 13.927 5.475 1.00 89.06 207 GLY A C 1
ATOM 1618 O O . GLY A 1 207 ? -2.743 13.794 6.687 1.00 89.06 207 GLY A O 1
ATOM 1619 N N . VAL A 1 208 ? -4.051 13.552 4.879 1.00 90.50 208 VAL A N 1
ATOM 1620 C CA . VAL A 1 208 ? -5.226 13.057 5.626 1.00 90.50 208 VAL A CA 1
ATOM 1621 C C . VAL A 1 208 ? -4.942 11.716 6.293 1.00 90.50 208 VAL A C 1
ATOM 1623 O O . VAL A 1 208 ? -5.407 11.467 7.404 1.00 90.50 208 VAL A O 1
ATOM 1626 N N . MET A 1 209 ? -4.153 10.870 5.635 1.00 92.88 209 MET A N 1
ATOM 1627 C CA . MET A 1 209 ? -3.820 9.527 6.103 1.00 92.88 209 MET A CA 1
ATOM 1628 C C . MET A 1 209 ? -3.039 9.575 7.420 1.00 92.88 209 MET A C 1
ATOM 1630 O O . MET A 1 209 ? -3.350 8.806 8.327 1.00 92.88 209 MET A O 1
ATOM 1634 N N . LYS A 1 210 ? -2.135 10.552 7.577 1.00 92.62 210 LYS A N 1
ATOM 1635 C CA . LYS A 1 210 ? -1.437 10.807 8.844 1.00 92.62 210 LYS A CA 1
ATOM 1636 C C . LYS A 1 210 ? -2.399 11.139 9.984 1.00 92.62 210 LYS A C 1
ATOM 1638 O O . LYS A 1 210 ? -2.291 10.590 11.074 1.00 92.62 210 LYS A O 1
ATOM 1643 N N . HIS A 1 211 ? -3.379 12.014 9.749 1.00 92.31 211 HIS A N 1
ATOM 1644 C CA . HIS A 1 211 ? -4.350 12.375 10.793 1.00 92.31 211 HIS A CA 1
ATOM 1645 C C . HIS A 1 211 ? -5.239 11.195 11.199 1.00 92.31 211 HIS A C 1
ATOM 1647 O O . HIS A 1 211 ? -5.635 11.125 12.363 1.00 92.31 211 HIS A O 1
ATOM 1653 N N . VAL A 1 212 ? -5.536 10.275 10.271 1.00 94.44 212 VAL A N 1
ATOM 1654 C CA . VAL A 1 212 ? -6.205 9.001 10.588 1.00 94.44 212 VAL A CA 1
ATOM 1655 C C . VAL A 1 212 ? -5.308 8.127 11.456 1.00 94.44 212 VAL A C 1
ATOM 1657 O O . VAL A 1 212 ? -5.763 7.658 12.495 1.00 94.44 212 VAL A O 1
ATOM 1660 N N . GLY A 1 213 ? -4.041 7.955 11.076 1.00 93.94 213 GLY A N 1
ATOM 1661 C CA . GLY A 1 213 ? -3.075 7.192 11.860 1.00 93.94 213 GLY A CA 1
ATOM 1662 C C . GLY A 1 213 ? -2.945 7.719 13.291 1.00 93.94 213 GLY A C 1
ATOM 1663 O O . GLY A 1 213 ? -3.094 6.976 14.259 1.00 93.94 213 GLY A O 1
ATOM 1664 N N . GLU A 1 214 ? -2.780 9.031 13.449 1.00 92.56 214 GLU A N 1
ATOM 1665 C CA . GLU A 1 214 ? -2.730 9.650 14.774 1.00 92.56 214 GLU A CA 1
ATOM 1666 C C . GLU A 1 214 ? -4.040 9.447 15.566 1.00 92.56 214 GLU A C 1
ATOM 1668 O O . GLU A 1 214 ? -3.989 9.287 16.781 1.00 92.56 214 GLU A O 1
ATOM 1673 N N . ALA A 1 215 ? -5.209 9.411 14.907 1.00 92.81 215 ALA A N 1
ATOM 1674 C CA . ALA A 1 215 ? -6.483 9.087 15.562 1.00 92.81 215 ALA A CA 1
ATOM 1675 C C . ALA A 1 215 ? -6.485 7.663 16.137 1.00 92.81 215 ALA A C 1
ATOM 1677 O O . ALA A 1 215 ? -6.918 7.456 17.271 1.00 92.81 215 ALA A O 1
ATOM 1678 N N . VAL A 1 216 ? -5.989 6.697 15.354 1.00 92.31 216 VAL A N 1
ATOM 1679 C CA . VAL A 1 216 ? -5.895 5.284 15.745 1.00 92.31 216 VAL A CA 1
ATOM 1680 C C . VAL A 1 216 ? -4.962 5.128 16.945 1.00 92.31 216 VAL A C 1
ATOM 1682 O O . VAL A 1 216 ? -5.344 4.503 17.934 1.00 92.31 216 VAL A O 1
ATOM 1685 N N . ARG A 1 217 ? -3.786 5.767 16.902 1.00 90.44 217 ARG A N 1
ATOM 1686 C CA . ARG A 1 217 ? -2.813 5.761 18.003 1.00 90.44 217 ARG A CA 1
ATOM 1687 C C . ARG A 1 217 ? -3.370 6.379 19.281 1.00 90.44 217 ARG A C 1
ATOM 1689 O O . ARG A 1 217 ? -3.345 5.740 20.328 1.00 90.44 217 ARG A O 1
ATOM 1696 N N . ASP A 1 218 ? -3.861 7.617 19.203 1.00 86.56 218 ASP A N 1
ATOM 1697 C CA . ASP A 1 218 ? -4.300 8.375 20.382 1.00 86.56 218 ASP A CA 1
ATOM 1698 C C . ASP A 1 218 ? -5.465 7.660 21.095 1.00 86.56 218 ASP A C 1
ATOM 1700 O O . ASP A 1 218 ? -5.581 7.685 22.321 1.00 86.56 218 ASP A O 1
ATOM 1704 N N . TYR A 1 219 ? -6.314 6.962 20.336 1.00 79.75 219 TYR A N 1
ATOM 1705 C CA . TYR A 1 219 ? -7.389 6.162 20.909 1.00 79.75 219 TYR A CA 1
ATOM 1706 C C . TYR A 1 219 ? -6.900 4.830 21.502 1.00 79.75 219 TYR A C 1
ATOM 1708 O O . TYR A 1 219 ? -7.397 4.410 22.545 1.00 79.75 219 TYR A O 1
ATOM 1716 N N . GLY A 1 220 ? -5.912 4.174 20.883 1.00 75.75 220 GLY A N 1
ATOM 1717 C CA . GLY A 1 220 ? -5.283 2.970 21.438 1.00 75.75 220 GLY A CA 1
ATOM 1718 C C . GLY A 1 220 ? -4.687 3.201 22.831 1.00 75.75 220 GLY A C 1
ATOM 1719 O O . GLY A 1 220 ? -4.832 2.355 23.704 1.00 75.75 220 GLY A O 1
ATOM 1720 N N . LEU A 1 221 ? -4.114 4.385 23.073 1.00 70.50 221 LEU A N 1
ATOM 1721 C CA . LEU A 1 221 ? -3.552 4.771 24.376 1.00 70.50 221 LEU A CA 1
ATOM 1722 C C . LEU A 1 221 ? -4.607 5.039 25.463 1.00 70.50 221 LEU A C 1
ATOM 1724 O O . LEU A 1 221 ? -4.292 4.999 26.648 1.00 70.50 221 LEU A O 1
ATOM 1728 N N . THR A 1 222 ? -5.846 5.352 25.079 1.00 68.19 222 THR A N 1
ATOM 1729 C CA . THR A 1 222 ? -6.908 5.774 26.011 1.00 68.19 222 THR A CA 1
ATOM 1730 C C . THR A 1 222 ? -7.947 4.686 26.282 1.00 68.19 222 THR A C 1
ATOM 1732 O O . THR A 1 222 ? -8.739 4.809 27.214 1.00 68.19 222 THR A O 1
ATOM 1735 N N . SER A 1 223 ? -7.957 3.610 25.492 1.00 62.25 223 SER A N 1
ATOM 1736 C CA . SER A 1 223 ? -8.963 2.551 25.559 1.00 62.25 223 SER A CA 1
ATOM 1737 C C . SER A 1 223 ? -8.393 1.276 26.180 1.00 62.25 223 SER A C 1
ATOM 1739 O O . SER A 1 223 ? -7.709 0.514 25.509 1.00 62.25 223 SER A O 1
ATOM 1741 N N . THR A 1 224 ? -8.752 0.989 27.432 1.00 59.25 224 THR A N 1
ATOM 1742 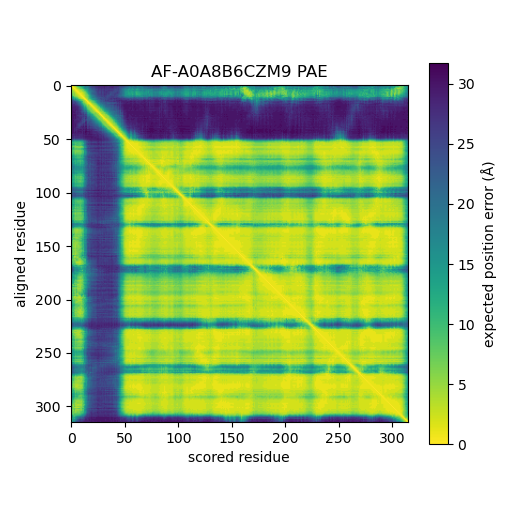C CA . THR A 1 224 ? -8.360 -0.243 28.150 1.00 59.25 224 THR A CA 1
ATOM 1743 C C . THR A 1 224 ? -9.256 -1.451 27.854 1.00 59.25 224 THR A C 1
ATOM 1745 O O . THR A 1 224 ? -8.957 -2.560 28.284 1.00 59.25 224 THR A O 1
ATOM 1748 N N . THR A 1 225 ? -10.368 -1.266 27.133 1.00 57.12 225 THR A N 1
ATOM 1749 C CA . THR A 1 225 ? -11.366 -2.319 26.884 1.00 57.12 225 THR A CA 1
ATOM 1750 C C . THR A 1 225 ? -11.858 -2.302 25.436 1.00 57.12 225 THR A C 1
ATOM 1752 O O . THR A 1 225 ? -12.313 -1.271 24.945 1.00 57.12 225 THR A O 1
ATOM 1755 N N . GLY A 1 226 ? -11.792 -3.447 24.746 1.00 62.75 226 GLY A N 1
ATOM 1756 C CA . GLY A 1 226 ? -12.377 -3.689 23.418 1.00 62.75 226 GLY A CA 1
ATOM 1757 C C . GLY A 1 226 ? -11.366 -4.048 22.321 1.00 62.75 226 GLY A C 1
ATOM 1758 O O . GLY A 1 226 ? -10.170 -3.819 22.468 1.00 62.75 226 GLY A O 1
ATOM 1759 N N . ALA A 1 227 ? -11.862 -4.614 21.217 1.00 68.50 227 ALA A N 1
ATOM 1760 C CA . ALA A 1 227 ? -11.026 -5.060 20.103 1.00 68.50 227 ALA A CA 1
ATOM 1761 C C . ALA A 1 227 ? -10.271 -3.887 19.438 1.00 68.50 227 ALA A C 1
ATOM 1763 O O . ALA A 1 227 ? -10.845 -2.794 19.302 1.00 68.50 227 ALA A O 1
ATOM 1764 N N . PRO A 1 228 ? -9.011 -4.097 19.010 1.00 80.31 228 PRO A N 1
ATOM 1765 C CA . PRO A 1 228 ? -8.245 -3.085 18.296 1.00 80.31 228 PRO A CA 1
ATOM 1766 C C . PRO A 1 228 ? -8.927 -2.719 16.973 1.00 80.31 228 PRO A C 1
ATOM 1768 O O . PRO A 1 228 ? -9.538 -3.555 16.305 1.00 80.31 228 PRO A O 1
ATOM 1771 N N . VAL A 1 229 ? -8.835 -1.444 16.591 1.00 89.94 229 VAL A N 1
ATOM 1772 C CA . VAL A 1 229 ? -9.397 -0.962 15.324 1.00 89.94 229 VAL A CA 1
ATOM 1773 C C . VAL A 1 229 ? -8.522 -1.426 14.168 1.00 89.94 229 VAL A C 1
ATOM 1775 O O . VAL A 1 229 ? -7.324 -1.155 14.144 1.00 89.94 229 VAL A O 1
ATOM 1778 N N . VAL A 1 230 ? -9.135 -2.074 13.179 1.00 94.81 230 VAL A N 1
ATOM 1779 C CA . VAL A 1 230 ? -8.452 -2.481 11.948 1.00 94.81 230 VAL A CA 1
ATOM 1780 C C . VAL A 1 230 ? -8.333 -1.271 11.021 1.00 94.81 230 VAL A C 1
ATOM 1782 O O . VAL A 1 230 ? -9.323 -0.799 10.458 1.00 94.81 230 VAL A O 1
ATOM 1785 N N . ALA A 1 231 ? -7.108 -0.775 10.863 1.00 96.88 231 ALA A N 1
ATOM 1786 C CA . ALA A 1 231 ? -6.750 0.283 9.923 1.00 96.88 231 ALA A CA 1
ATOM 1787 C C . ALA A 1 231 ? -5.861 -0.286 8.807 1.00 96.88 231 ALA A C 1
ATOM 1789 O O . ALA A 1 231 ? -4.738 -0.725 9.074 1.00 96.88 231 ALA A O 1
ATOM 1790 N N . ILE A 1 232 ? -6.368 -0.283 7.573 1.00 98.38 232 ILE A N 1
ATOM 1791 C CA . ILE A 1 232 ? -5.724 -0.846 6.381 1.00 98.38 232 ILE A CA 1
ATOM 1792 C C . ILE A 1 232 ? -5.233 0.298 5.489 1.00 98.38 232 ILE A C 1
ATOM 1794 O O . ILE A 1 232 ? -6.024 1.095 4.976 1.00 98.38 232 ILE A O 1
ATOM 1798 N N . GLY A 1 233 ? -3.920 0.375 5.297 1.00 98.25 233 GLY A N 1
ATOM 1799 C CA . GLY A 1 233 ? -3.285 1.276 4.345 1.00 98.25 233 GLY A CA 1
ATOM 1800 C C . GLY A 1 233 ? -3.164 0.622 2.972 1.00 98.25 233 GLY A C 1
ATOM 1801 O O . GLY A 1 233 ? -2.467 -0.377 2.827 1.00 98.25 233 GLY A O 1
ATOM 1802 N N . VAL A 1 234 ? -3.818 1.182 1.956 1.00 98.44 234 VAL A N 1
ATOM 1803 C CA . VAL A 1 234 ? -3.669 0.755 0.558 1.00 98.44 234 VAL A CA 1
ATOM 1804 C C . VAL A 1 234 ? -2.843 1.812 -0.162 1.00 98.44 234 VAL A C 1
ATOM 1806 O O . VAL A 1 234 ? -3.327 2.922 -0.365 1.00 98.44 234 VAL A O 1
ATOM 1809 N N . ALA A 1 235 ? -1.603 1.480 -0.512 1.00 97.38 235 ALA A N 1
ATOM 1810 C CA . ALA A 1 235 ? -0.624 2.439 -1.019 1.00 97.38 235 ALA A CA 1
ATOM 1811 C C . ALA A 1 235 ? 0.045 1.941 -2.304 1.00 97.38 235 ALA A C 1
ATOM 1813 O O . ALA A 1 235 ? 0.178 0.738 -2.513 1.00 97.38 235 ALA A O 1
ATOM 1814 N N . THR A 1 236 ? 0.513 2.855 -3.153 1.00 97.50 236 THR A N 1
ATOM 1815 C CA . THR A 1 236 ? 1.279 2.491 -4.354 1.00 97.50 236 THR A CA 1
ATOM 1816 C C . THR A 1 236 ? 2.729 2.149 -4.003 1.00 97.50 236 THR A C 1
ATOM 1818 O O . THR A 1 236 ? 3.463 2.998 -3.500 1.00 97.50 236 THR A O 1
ATOM 1821 N N . TRP A 1 237 ? 3.174 0.935 -4.342 1.00 97.81 237 TRP A N 1
ATOM 1822 C CA . TRP A 1 237 ? 4.541 0.439 -4.120 1.00 97.81 237 TRP A CA 1
ATOM 1823 C C . TRP A 1 237 ? 5.630 1.353 -4.712 1.00 97.81 237 TRP A C 1
ATOM 1825 O O . TRP A 1 237 ? 6.656 1.618 -4.080 1.00 97.81 237 TRP A O 1
ATOM 1835 N N . GLY A 1 238 ? 5.396 1.883 -5.915 1.00 96.25 238 GLY A N 1
ATOM 1836 C CA . GLY A 1 238 ? 6.287 2.821 -6.611 1.00 96.25 238 GLY A CA 1
ATOM 1837 C C . GLY A 1 238 ? 6.525 4.151 -5.884 1.00 96.25 238 GLY A C 1
ATOM 1838 O O . GLY A 1 238 ? 7.427 4.895 -6.259 1.00 96.25 238 GLY A O 1
ATOM 1839 N N . CYS A 1 239 ? 5.731 4.453 -4.854 1.00 95.69 239 CYS A N 1
ATOM 1840 C CA . CYS A 1 239 ? 5.757 5.710 -4.107 1.00 95.69 239 CYS A CA 1
ATOM 1841 C C . CYS A 1 239 ? 6.145 5.529 -2.631 1.00 95.69 239 CYS A C 1
ATOM 1843 O O . CYS A 1 239 ? 6.064 6.485 -1.861 1.00 95.69 239 CYS A O 1
ATOM 1845 N N . ILE A 1 240 ? 6.549 4.328 -2.206 1.00 96.38 240 ILE A N 1
ATOM 1846 C CA . ILE A 1 240 ? 6.963 4.091 -0.820 1.00 96.38 240 ILE A CA 1
ATOM 1847 C C . ILE A 1 240 ? 8.444 4.419 -0.646 1.00 96.38 240 ILE A C 1
ATOM 1849 O O . ILE A 1 240 ? 9.312 3.801 -1.263 1.00 96.38 240 ILE A O 1
ATOM 1853 N N . HIS A 1 241 ? 8.742 5.366 0.239 1.00 95.50 241 HIS A N 1
ATOM 1854 C CA . HIS A 1 241 ? 10.116 5.676 0.619 1.00 95.50 241 HIS A CA 1
ATOM 1855 C C . HIS A 1 241 ? 10.726 4.523 1.432 1.00 95.50 241 HIS A C 1
ATOM 1857 O O . HIS A 1 241 ? 10.011 3.846 2.170 1.00 95.50 241 HIS A O 1
ATOM 1863 N N . LYS A 1 242 ? 12.038 4.273 1.303 1.00 94.56 242 LYS A N 1
ATOM 1864 C CA . LYS A 1 242 ? 12.754 3.152 1.964 1.00 94.56 242 LYS A CA 1
ATOM 1865 C C . LYS A 1 242 ? 12.125 1.767 1.764 1.00 94.56 242 LYS A C 1
ATOM 1867 O O . LYS A 1 242 ? 12.359 0.842 2.528 1.00 94.56 242 LYS A O 1
ATOM 1872 N N . LYS A 1 243 ? 11.371 1.563 0.684 1.00 95.69 243 LYS A N 1
ATOM 1873 C CA . LYS A 1 243 ? 10.721 0.273 0.409 1.00 95.69 243 LYS A CA 1
ATOM 1874 C C . LYS A 1 243 ? 11.676 -0.910 0.245 1.00 95.69 243 LYS A C 1
ATOM 1876 O O . LYS A 1 243 ? 11.240 -2.048 0.343 1.00 95.69 243 LYS A O 1
ATOM 1881 N N . LYS A 1 244 ? 12.967 -0.656 -0.011 1.00 95.31 244 LYS A N 1
ATOM 1882 C CA . LYS A 1 244 ? 14.003 -1.699 -0.071 1.00 95.31 244 LYS A CA 1
ATOM 1883 C C . LYS A 1 244 ? 14.123 -2.466 1.249 1.00 95.31 244 LYS A C 1
ATOM 1885 O O . LYS A 1 244 ? 14.400 -3.657 1.201 1.00 95.31 244 LYS A O 1
ATOM 1890 N N . ASP A 1 245 ? 13.821 -1.819 2.374 1.00 96.12 245 ASP A N 1
ATOM 1891 C CA . ASP A 1 245 ? 13.822 -2.424 3.712 1.00 96.12 245 ASP A CA 1
ATOM 1892 C C . ASP A 1 245 ? 12.706 -3.479 3.872 1.00 96.12 245 ASP A C 1
ATOM 1894 O O . ASP A 1 245 ? 12.732 -4.288 4.792 1.00 96.12 245 ASP A O 1
ATOM 1898 N N . LEU A 1 246 ? 11.729 -3.493 2.956 1.00 97.62 246 LEU A N 1
ATOM 1899 C CA . LEU A 1 246 ? 10.592 -4.417 2.951 1.00 97.62 246 LEU A CA 1
ATOM 1900 C C . LEU A 1 246 ? 10.798 -5.620 2.011 1.00 97.62 246 LEU A C 1
ATOM 1902 O O . LEU A 1 246 ? 9.939 -6.501 1.943 1.00 97.62 246 LEU A O 1
ATOM 1906 N N . ILE A 1 247 ? 11.898 -5.653 1.248 1.00 96.88 247 ILE A N 1
ATOM 1907 C CA . ILE A 1 247 ? 12.159 -6.688 0.240 1.00 96.88 247 ILE A CA 1
ATOM 1908 C C . ILE A 1 247 ? 12.943 -7.839 0.877 1.00 96.88 247 ILE A C 1
ATOM 1910 O O . ILE A 1 247 ? 14.093 -7.675 1.283 1.00 96.88 247 ILE A O 1
ATOM 1914 N N . SER A 1 248 ? 12.349 -9.030 0.886 1.00 95.62 248 SER A N 1
ATOM 1915 C CA . SER A 1 248 ? 13.014 -10.264 1.303 1.00 95.62 248 SER A CA 1
ATOM 1916 C C . SER A 1 248 ? 13.947 -10.779 0.197 1.00 95.62 248 SER A C 1
ATOM 1918 O O . SER A 1 248 ? 13.5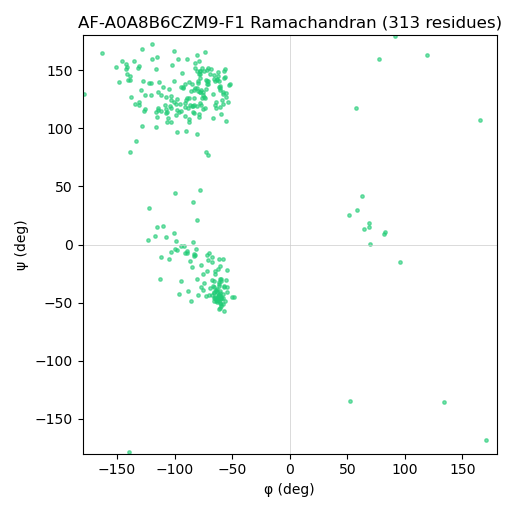65 -10.853 -0.977 1.00 95.62 248 SER A O 1
ATOM 1920 N N . ARG A 1 249 ? 15.184 -11.143 0.566 1.00 91.44 249 ARG A N 1
ATOM 1921 C CA . ARG A 1 249 ? 16.211 -11.633 -0.377 1.00 91.44 249 ARG A CA 1
ATOM 1922 C C . ARG A 1 249 ? 15.960 -13.069 -0.836 1.00 91.44 249 ARG A C 1
ATOM 1924 O O . ARG A 1 249 ? 16.164 -13.369 -2.006 1.00 91.44 249 ARG A O 1
ATOM 1931 N N . ASP A 1 250 ? 15.509 -13.933 0.068 1.00 90.31 250 ASP A N 1
ATOM 1932 C CA . ASP A 1 250 ? 15.158 -15.335 -0.208 1.00 90.31 250 ASP A CA 1
ATOM 1933 C C . ASP A 1 250 ? 13.681 -15.500 -0.632 1.00 90.31 250 ASP A C 1
ATOM 1935 O O . ASP A 1 250 ? 13.222 -16.581 -1.017 1.00 90.31 250 ASP A O 1
ATOM 1939 N N . GLY A 1 251 ? 12.918 -14.403 -0.575 1.00 90.50 251 GLY A N 1
ATOM 1940 C CA . GLY A 1 251 ? 11.501 -14.353 -0.894 1.00 90.50 251 GLY A CA 1
ATOM 1941 C C . GLY A 1 251 ? 10.627 -15.100 0.110 1.00 90.50 251 GLY A C 1
ATOM 1942 O O . GLY A 1 251 ? 9.489 -15.410 -0.228 1.00 90.50 251 GLY A O 1
ATOM 1943 N N . ASN A 1 252 ? 11.126 -15.458 1.297 1.00 91.81 252 ASN A N 1
ATOM 1944 C CA . ASN A 1 252 ? 10.353 -16.132 2.351 1.00 91.81 252 ASN A CA 1
ATOM 1945 C C . ASN A 1 252 ? 9.542 -15.162 3.229 1.00 91.81 252 ASN A C 1
ATOM 1947 O O . ASN A 1 252 ? 8.819 -15.605 4.117 1.00 91.81 252 ASN A O 1
ATOM 1951 N N . GLY A 1 253 ? 9.593 -13.865 2.920 1.00 94.75 253 GLY A N 1
ATOM 1952 C CA . GLY A 1 253 ? 8.979 -12.804 3.716 1.00 94.75 253 GLY A CA 1
ATOM 1953 C C . GLY A 1 253 ? 9.956 -12.242 4.748 1.00 94.75 253 GLY A C 1
ATOM 1954 O O . GLY A 1 253 ? 11.114 -12.652 4.796 1.00 94.75 253 GLY A O 1
ATOM 1955 N N . LEU A 1 254 ? 9.506 -11.260 5.526 1.00 95.56 254 LEU A N 1
ATOM 1956 C CA . LEU A 1 254 ? 10.266 -10.638 6.612 1.00 95.56 254 LEU A CA 1
ATOM 1957 C C . LEU A 1 254 ? 9.398 -10.589 7.872 1.00 95.56 254 LEU A C 1
ATOM 1959 O O . LEU A 1 254 ? 8.315 -10.012 7.844 1.00 95.56 254 LEU A O 1
ATOM 1963 N N . TYR A 1 255 ? 9.878 -11.180 8.962 1.00 94.06 255 TYR A N 1
ATOM 1964 C CA . TYR A 1 255 ? 9.147 -11.321 10.224 1.00 94.06 255 TYR A CA 1
ATOM 1965 C C . TYR A 1 255 ? 10.098 -11.042 11.407 1.00 94.06 255 TYR A C 1
ATOM 1967 O O . TYR A 1 255 ? 10.634 -11.991 11.977 1.00 94.06 255 TYR A O 1
ATOM 1975 N N . PRO A 1 256 ? 10.383 -9.770 11.751 1.00 94.19 256 PRO A N 1
ATOM 1976 C CA . PRO A 1 256 ? 9.882 -8.539 11.136 1.00 94.19 256 PRO A CA 1
ATOM 1977 C C . PRO A 1 256 ? 10.837 -7.912 10.098 1.00 94.19 256 PRO A C 1
ATOM 1979 O O . PRO A 1 256 ? 12.049 -8.118 10.097 1.00 94.19 256 PRO A O 1
ATOM 1982 N N . ALA A 1 257 ? 10.285 -7.069 9.227 1.00 96.06 257 ALA A N 1
ATOM 1983 C CA . ALA A 1 257 ? 11.000 -6.063 8.453 1.00 96.06 257 ALA A CA 1
ATOM 1984 C C . ALA A 1 257 ? 11.202 -4.805 9.307 1.00 96.06 257 ALA A C 1
ATOM 1986 O O . ALA A 1 257 ? 10.230 -4.162 9.710 1.00 96.06 257 ALA A O 1
ATOM 1987 N N . GLN A 1 258 ? 12.452 -4.410 9.538 1.00 95.06 258 GLN A N 1
ATOM 1988 C CA . GLN A 1 258 ? 12.766 -3.171 10.251 1.00 95.06 258 GLN A CA 1
ATOM 1989 C C . GLN A 1 258 ? 12.623 -1.963 9.320 1.00 95.06 258 GLN A C 1
ATOM 1991 O O . GLN A 1 258 ? 13.419 -1.780 8.402 1.00 95.06 258 GLN A O 1
ATOM 1996 N N . TYR A 1 259 ? 11.632 -1.105 9.570 1.00 95.62 259 TYR A N 1
ATOM 1997 C CA . TYR A 1 259 ? 11.349 0.063 8.735 1.00 95.62 259 TYR A CA 1
ATOM 1998 C C . TYR A 1 259 ? 11.548 1.365 9.518 1.00 95.62 259 TYR A C 1
ATOM 2000 O O . TYR A 1 259 ? 10.817 1.675 10.462 1.00 95.62 259 TYR A O 1
ATOM 2008 N N . ARG A 1 260 ? 12.549 2.163 9.122 1.00 93.00 260 ARG A N 1
ATOM 2009 C CA . ARG A 1 260 ? 12.906 3.411 9.818 1.00 93.00 260 ARG A CA 1
ATOM 2010 C C . ARG A 1 260 ? 12.308 4.637 9.133 1.00 93.00 260 ARG A C 1
ATOM 2012 O O . ARG A 1 260 ? 12.778 5.067 8.074 1.00 93.00 260 ARG A O 1
ATOM 2019 N N . ILE A 1 261 ? 11.347 5.271 9.801 1.00 91.12 261 ILE A N 1
ATOM 2020 C CA . ILE A 1 261 ? 10.817 6.575 9.393 1.00 91.12 261 ILE A CA 1
ATOM 2021 C C . ILE A 1 261 ? 11.843 7.646 9.755 1.00 91.12 261 ILE A C 1
ATOM 2023 O O . ILE A 1 261 ? 12.192 7.832 10.917 1.00 91.12 261 ILE A O 1
ATOM 2027 N N . GLY A 1 262 ? 12.370 8.312 8.736 1.00 84.12 262 GLY A N 1
ATOM 2028 C CA . GLY A 1 262 ? 13.354 9.369 8.895 1.00 84.12 262 GLY A CA 1
ATOM 2029 C C . GLY A 1 262 ? 12.730 10.752 9.072 1.00 84.12 262 GLY A C 1
ATOM 2030 O O . GLY A 1 262 ? 11.581 10.983 8.689 1.00 84.12 262 GLY A O 1
ATOM 2031 N N . THR A 1 263 ? 13.499 11.685 9.634 1.00 73.81 263 THR A N 1
ATOM 2032 C CA . THR A 1 263 ? 13.154 13.118 9.690 1.00 73.81 263 THR A CA 1
ATOM 2033 C C . THR A 1 263 ? 13.688 13.886 8.480 1.00 73.81 263 THR A C 1
ATOM 2035 O O . THR A 1 263 ? 13.369 15.063 8.298 1.00 73.81 263 THR A O 1
ATOM 2038 N N . GLU A 1 264 ? 14.488 13.234 7.633 1.00 74.62 264 GLU A N 1
ATOM 2039 C CA . GLU A 1 264 ? 15.032 13.817 6.419 1.00 74.62 264 GLU A CA 1
ATOM 2040 C C . GLU A 1 264 ? 13.931 14.241 5.443 1.00 74.62 264 GLU A C 1
ATOM 2042 O O . GLU A 1 264 ? 12.937 13.543 5.220 1.00 74.62 264 GLU A O 1
ATOM 2047 N N . LYS A 1 265 ? 14.143 15.394 4.798 1.00 71.75 265 LYS A N 1
ATOM 2048 C CA . LYS A 1 265 ? 13.315 15.802 3.664 1.00 71.75 265 LYS A CA 1
ATOM 2049 C C . LYS A 1 265 ? 13.460 14.749 2.568 1.00 71.75 265 LYS A C 1
ATOM 2051 O O . LYS A 1 265 ? 14.554 14.546 2.037 1.00 71.75 265 LYS A O 1
ATOM 2056 N N . ILE A 1 266 ? 12.349 14.108 2.217 1.00 79.12 266 ILE A N 1
ATOM 2057 C CA . ILE A 1 266 ? 12.287 13.172 1.096 1.00 79.12 266 ILE A CA 1
ATOM 2058 C C . ILE A 1 266 ? 12.688 13.941 -0.168 1.00 79.12 266 ILE A C 1
ATOM 2060 O O . ILE A 1 266 ? 11.998 14.863 -0.602 1.00 79.12 266 ILE A O 1
ATOM 2064 N N . LYS A 1 267 ? 13.844 13.586 -0.741 1.00 71.19 267 LYS A N 1
ATOM 2065 C CA . LYS A 1 267 ? 14.404 14.275 -1.916 1.00 71.19 267 LYS A CA 1
ATOM 2066 C C . LYS A 1 267 ? 13.546 14.057 -3.165 1.00 71.19 267 LYS A C 1
ATOM 2068 O O . LYS A 1 267 ? 13.475 14.926 -4.030 1.00 71.19 267 LYS A O 1
ATOM 2073 N N . VAL A 1 268 ? 12.882 12.905 -3.249 1.00 74.81 268 VAL A N 1
ATOM 2074 C CA . VAL A 1 268 ? 11.991 12.551 -4.352 1.00 74.81 268 VAL A CA 1
ATOM 2075 C C . VAL A 1 268 ? 10.572 13.000 -4.018 1.00 74.81 268 VAL A C 1
ATOM 2077 O O . VAL A 1 268 ? 9.904 12.418 -3.171 1.00 74.81 268 VAL A O 1
ATOM 2080 N N . ARG A 1 269 ? 10.069 14.014 -4.731 1.00 71.94 269 ARG A N 1
ATOM 2081 C CA . ARG A 1 269 ? 8.741 14.620 -4.490 1.00 71.94 269 ARG A CA 1
ATOM 2082 C C . ARG A 1 269 ? 7.556 13.646 -4.568 1.00 71.94 269 ARG A C 1
ATOM 2084 O O . ARG A 1 269 ? 6.445 14.021 -4.211 1.00 71.94 269 ARG A O 1
ATOM 2091 N N . LYS A 1 270 ? 7.771 12.434 -5.084 1.00 85.06 270 LYS A N 1
ATOM 2092 C CA . LYS A 1 270 ? 6.733 11.428 -5.322 1.00 85.06 270 LYS A CA 1
ATOM 2093 C C . LYS A 1 270 ? 6.801 10.210 -4.402 1.00 85.06 270 LYS A C 1
ATOM 2095 O O . LYS A 1 270 ? 6.193 9.186 -4.702 1.00 85.06 270 LYS A O 1
ATOM 2100 N N . GLU A 1 271 ? 7.544 10.317 -3.308 1.00 91.25 271 GLU A N 1
ATOM 2101 C CA . GLU A 1 271 ? 7.646 9.267 -2.302 1.00 91.25 271 GLU A CA 1
ATOM 2102 C C . GLU A 1 271 ? 7.085 9.720 -0.953 1.00 91.25 271 GLU A C 1
ATOM 2104 O O . GLU A 1 271 ? 7.140 10.899 -0.600 1.00 91.25 271 GLU A O 1
ATOM 2109 N N . ALA A 1 272 ? 6.571 8.767 -0.182 1.00 92.50 272 ALA A N 1
ATOM 2110 C CA . ALA A 1 272 ? 6.128 8.970 1.189 1.00 92.50 272 ALA A CA 1
ATOM 2111 C C . ALA A 1 272 ? 6.475 7.755 2.056 1.00 92.50 272 ALA A C 1
ATOM 2113 O O . ALA A 1 272 ? 6.524 6.621 1.578 1.00 92.50 272 ALA A O 1
ATOM 2114 N N . TYR A 1 273 ? 6.692 7.991 3.349 1.00 95.38 273 TYR A N 1
ATOM 2115 C CA . TYR A 1 273 ? 6.779 6.914 4.332 1.00 95.38 273 TYR A CA 1
ATOM 2116 C C . TYR A 1 273 ? 5.417 6.247 4.531 1.00 95.38 273 TYR A C 1
ATOM 2118 O O . TYR A 1 273 ? 4.383 6.910 4.425 1.00 95.38 273 TYR A O 1
ATOM 2126 N N . LEU A 1 274 ? 5.413 4.964 4.892 1.00 96.94 274 LEU A N 1
ATOM 2127 C CA . LEU A 1 274 ? 4.228 4.320 5.465 1.00 96.94 274 LEU A CA 1
ATOM 2128 C C . LEU A 1 274 ? 3.897 4.931 6.837 1.00 96.94 274 LEU A C 1
ATOM 2130 O O . LEU A 1 274 ? 4.793 5.354 7.569 1.00 96.94 274 LEU A O 1
ATOM 2134 N N . ASP A 1 275 ? 2.611 5.015 7.176 1.00 96.19 275 ASP A N 1
ATOM 2135 C CA . ASP A 1 275 ? 2.153 5.547 8.463 1.00 96.19 275 ASP A CA 1
ATOM 2136 C C . ASP A 1 275 ? 2.186 4.471 9.563 1.00 96.19 275 ASP A C 1
ATOM 2138 O O . ASP A 1 275 ? 1.442 3.497 9.473 1.00 96.19 275 ASP A O 1
ATOM 2142 N N . PRO A 1 276 ? 2.958 4.648 10.648 1.00 95.62 276 PRO A N 1
ATOM 2143 C CA . PRO A 1 276 ? 3.229 3.588 11.625 1.00 95.62 276 PRO A CA 1
ATOM 2144 C C . PRO A 1 276 ? 2.019 3.207 12.493 1.00 95.62 276 PRO A C 1
ATOM 2146 O O . PRO A 1 276 ? 2.086 2.263 13.285 1.00 95.62 276 PRO A O 1
ATOM 2149 N N . ASN A 1 277 ? 0.914 3.946 12.390 1.00 95.19 277 ASN A N 1
ATOM 2150 C CA . ASN A 1 277 ? -0.276 3.746 13.209 1.00 95.19 277 ASN A CA 1
ATOM 2151 C C . ASN A 1 277 ? -1.367 2.945 12.478 1.00 95.19 277 ASN A C 1
ATOM 2153 O O . ASN A 1 277 ? -2.458 2.757 13.016 1.00 95.19 277 ASN A O 1
ATOM 2157 N N . HIS A 1 278 ? -1.098 2.488 11.252 1.00 96.38 278 HIS A N 1
ATOM 2158 C CA . HIS A 1 278 ? -1.940 1.504 10.578 1.00 96.38 278 HIS A CA 1
ATOM 2159 C C . HIS A 1 278 ? -1.596 0.090 11.052 1.00 96.38 278 HIS A C 1
ATOM 2161 O O . HIS A 1 278 ? -0.493 -0.176 11.517 1.00 96.38 278 HIS A O 1
ATOM 2167 N N . THR A 1 279 ? -2.561 -0.820 10.928 1.00 95.94 279 THR A N 1
ATOM 2168 C CA . THR A 1 279 ? -2.422 -2.223 11.360 1.00 95.94 279 THR A CA 1
ATOM 2169 C C . THR A 1 279 ? -1.987 -3.149 10.226 1.00 95.94 279 THR A C 1
ATOM 2171 O O . THR A 1 279 ? -1.310 -4.141 10.469 1.00 95.94 279 THR A O 1
ATOM 2174 N N . HIS A 1 280 ? -2.390 -2.833 8.992 1.00 98.38 280 HIS A N 1
ATOM 2175 C CA . HIS A 1 280 ? -2.167 -3.668 7.814 1.00 98.38 280 HIS A CA 1
ATOM 2176 C C . HIS A 1 280 ? -1.833 -2.801 6.602 1.00 98.38 280 HIS A C 1
ATOM 2178 O O . HIS A 1 280 ? -2.396 -1.712 6.452 1.00 98.38 280 HIS A O 1
ATOM 2184 N N . PHE A 1 281 ? -0.992 -3.309 5.701 1.00 98.75 281 PHE A N 1
ATOM 2185 C CA . PHE A 1 281 ? -0.633 -2.638 4.454 1.00 98.75 281 PHE A CA 1
ATOM 2186 C C . PHE A 1 281 ? -0.800 -3.528 3.228 1.00 98.75 281 PHE A C 1
ATOM 2188 O O . PHE A 1 281 ? -0.305 -4.652 3.166 1.00 98.75 281 PHE A O 1
ATOM 2195 N N . ILE A 1 282 ? -1.441 -2.974 2.204 1.00 98.81 282 ILE A N 1
ATOM 2196 C CA . ILE A 1 282 ? -1.513 -3.550 0.865 1.00 98.81 282 ILE A CA 1
ATOM 2197 C C . ILE A 1 282 ? -0.778 -2.593 -0.074 1.00 98.81 282 ILE A C 1
ATOM 2199 O O . ILE A 1 282 ? -1.239 -1.479 -0.329 1.00 98.81 282 ILE A O 1
ATOM 2203 N N . LEU A 1 283 ? 0.383 -3.024 -0.567 1.00 98.75 283 LEU A N 1
ATOM 2204 C CA . LEU A 1 283 ? 1.267 -2.233 -1.420 1.00 98.75 283 LEU A CA 1
ATOM 2205 C C . LEU A 1 283 ? 1.021 -2.615 -2.884 1.00 98.75 283 LEU A C 1
ATOM 2207 O O . LEU A 1 283 ? 1.518 -3.629 -3.370 1.00 98.75 283 LEU A O 1
ATOM 2211 N N . VAL A 1 284 ? 0.203 -1.827 -3.573 1.00 98.62 284 VAL A N 1
ATOM 2212 C CA . VAL A 1 284 ? -0.253 -2.094 -4.940 1.00 98.62 284 VAL A CA 1
ATOM 2213 C C . VAL A 1 284 ? 0.842 -1.752 -5.942 1.00 98.62 284 VAL A C 1
ATOM 2215 O O . VAL A 1 284 ? 1.424 -0.668 -5.904 1.00 98.62 28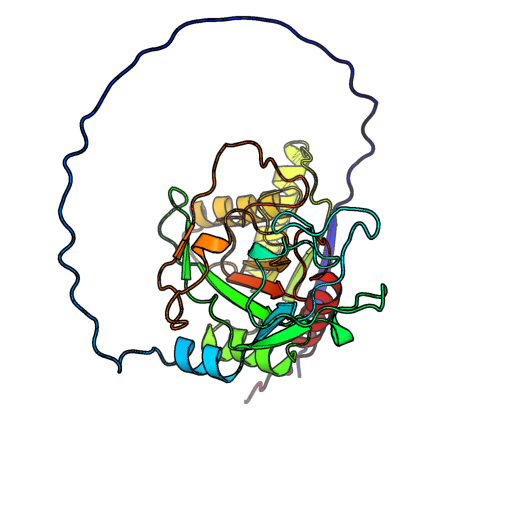4 VAL A O 1
ATOM 2218 N N . ASP A 1 285 ? 1.103 -2.674 -6.858 1.00 98.25 285 ASP A N 1
ATOM 2219 C CA . ASP A 1 285 ? 2.230 -2.620 -7.772 1.00 98.25 285 ASP A CA 1
ATOM 2220 C C . ASP A 1 285 ? 1.804 -2.874 -9.225 1.00 98.25 285 ASP A C 1
ATOM 2222 O O . ASP A 1 285 ? 1.288 -3.937 -9.580 1.00 98.25 285 ASP A O 1
ATOM 2226 N N . ASN A 1 286 ? 2.050 -1.887 -10.086 1.00 96.94 286 ASN A N 1
ATOM 2227 C CA . ASN A 1 286 ? 1.888 -1.990 -11.537 1.00 96.94 286 ASN A CA 1
ATOM 2228 C C . ASN A 1 286 ? 3.236 -2.043 -12.284 1.00 96.94 286 ASN A C 1
ATOM 2230 O O . ASN A 1 286 ? 3.247 -1.989 -13.511 1.00 96.94 286 ASN A O 1
ATOM 2234 N N . GLY A 1 287 ? 4.361 -2.133 -11.567 1.00 95.50 287 GLY A N 1
ATOM 2235 C CA . GLY A 1 287 ? 5.709 -2.136 -12.131 1.00 95.50 287 GLY A CA 1
ATOM 2236 C C . GLY A 1 287 ? 6.279 -0.749 -12.442 1.00 95.50 287 GLY A C 1
ATOM 2237 O O . GLY A 1 287 ? 7.304 -0.678 -13.121 1.00 95.50 287 GLY A O 1
ATOM 2238 N N . THR A 1 288 ? 5.637 0.332 -11.983 1.00 95.69 288 THR A N 1
ATOM 2239 C CA . THR A 1 288 ? 6.150 1.707 -12.119 1.00 95.69 288 THR A CA 1
ATOM 2240 C C . THR A 1 288 ? 6.766 2.242 -10.831 1.00 95.69 288 THR A C 1
ATOM 2242 O O . THR A 1 288 ? 6.394 1.853 -9.724 1.00 95.69 288 THR A O 1
ATOM 2245 N N . GLU A 1 289 ? 7.681 3.187 -10.998 1.00 94.12 289 GLU A N 1
ATOM 2246 C CA . GLU A 1 289 ? 8.327 3.972 -9.963 1.00 94.12 289 GLU A CA 1
ATOM 2247 C C . GLU A 1 289 ? 7.841 5.424 -10.040 1.00 94.12 289 GLU A C 1
ATOM 2249 O O . GLU A 1 289 ? 7.745 6.010 -11.120 1.00 94.12 289 GLU A O 1
ATOM 2254 N N . HIS A 1 290 ? 7.531 6.021 -8.888 1.00 92.56 290 HIS A N 1
ATOM 2255 C CA . HIS A 1 290 ? 7.111 7.422 -8.774 1.00 92.56 290 HIS A CA 1
ATOM 2256 C C . HIS A 1 290 ? 5.849 7.779 -9.591 1.00 92.56 290 HIS A C 1
ATOM 2258 O O . HIS A 1 290 ? 5.679 8.921 -10.038 1.00 92.56 290 HIS A O 1
ATOM 2264 N N . SER A 1 291 ? 4.947 6.816 -9.789 1.00 92.00 291 SER A N 1
ATOM 2265 C CA . SER A 1 291 ? 3.625 7.046 -10.375 1.00 92.00 291 SER A CA 1
ATOM 2266 C C . SER A 1 291 ? 2.564 7.013 -9.281 1.00 92.00 291 SER A C 1
ATOM 2268 O O . SER A 1 291 ? 2.418 6.013 -8.586 1.00 92.00 291 SER A O 1
ATOM 2270 N N . PHE A 1 292 ? 1.840 8.115 -9.101 1.00 88.50 292 PHE A N 1
ATOM 2271 C CA . PHE A 1 292 ? 0.800 8.215 -8.079 1.00 88.50 292 PHE A CA 1
ATOM 2272 C C . PHE A 1 292 ? -0.509 7.564 -8.527 1.00 88.50 292 PHE A C 1
ATOM 2274 O O . PHE A 1 292 ? -0.750 7.393 -9.720 1.00 88.50 292 PHE A O 1
ATOM 2281 N N . ALA A 1 293 ? -1.388 7.296 -7.557 1.00 88.38 293 ALA A N 1
ATOM 2282 C CA . ALA A 1 293 ? -2.776 6.897 -7.778 1.00 88.38 293 ALA A CA 1
ATOM 2283 C C . ALA A 1 293 ? -2.972 5.547 -8.494 1.00 88.38 293 ALA A C 1
ATOM 2285 O O . ALA A 1 293 ? -4.094 5.218 -8.891 1.00 88.38 293 ALA A O 1
ATOM 2286 N N . VAL A 1 294 ? -1.919 4.732 -8.612 1.00 94.19 294 VAL A N 1
ATOM 2287 C CA . VAL A 1 294 ? -2.000 3.364 -9.154 1.00 94.19 294 VAL A CA 1
ATOM 2288 C C . VAL A 1 294 ? -2.956 2.511 -8.318 1.00 94.19 294 VAL A C 1
ATOM 2290 O O . VAL A 1 294 ? -3.647 1.638 -8.842 1.00 94.19 294 VAL A O 1
ATOM 2293 N N . GLU A 1 295 ? -3.046 2.785 -7.019 1.00 95.56 295 GLU A N 1
ATOM 2294 C CA . GLU A 1 295 ? -3.879 2.036 -6.094 1.00 95.56 295 GLU A CA 1
ATOM 2295 C C . GLU A 1 295 ? -5.374 2.372 -6.179 1.00 95.56 295 GLU A C 1
ATOM 2297 O O . GLU A 1 295 ? -6.181 1.574 -5.707 1.00 95.56 295 GLU A O 1
ATOM 2302 N N . ILE A 1 296 ? -5.782 3.503 -6.774 1.00 95.38 296 ILE A N 1
ATOM 2303 C CA . ILE A 1 296 ? -7.184 3.969 -6.731 1.00 95.38 296 ILE A CA 1
ATOM 2304 C C . ILE A 1 296 ? -8.164 2.935 -7.315 1.00 95.38 296 ILE A C 1
ATOM 2306 O O . ILE A 1 296 ? -9.129 2.585 -6.624 1.00 95.38 296 ILE A O 1
ATOM 2310 N N . PRO A 1 297 ? -7.955 2.387 -8.533 1.00 97.00 297 PRO A N 1
ATOM 2311 C CA . PRO A 1 297 ? -8.877 1.400 -9.091 1.00 97.00 297 PRO A CA 1
ATOM 2312 C C . PRO A 1 297 ? -8.877 0.092 -8.294 1.00 97.00 297 PRO A C 1
ATOM 2314 O O . PRO A 1 297 ? -9.925 -0.531 -8.121 1.00 97.00 297 PRO A O 1
ATOM 2317 N N . PHE A 1 298 ? -7.711 -0.321 -7.788 1.00 97.94 298 PHE A N 1
ATOM 2318 C CA . PHE A 1 298 ? -7.575 -1.510 -6.949 1.00 97.94 298 PHE A CA 1
ATOM 2319 C C . PHE A 1 298 ? -8.355 -1.350 -5.641 1.00 97.94 298 PHE A C 1
ATOM 2321 O O . PHE A 1 298 ? -9.149 -2.215 -5.279 1.00 97.94 298 PHE A O 1
ATOM 2328 N N . ARG A 1 299 ? -8.188 -0.209 -4.967 1.00 97.25 299 ARG A N 1
ATOM 2329 C CA . ARG A 1 299 ? -8.885 0.141 -3.732 1.00 97.25 299 ARG A CA 1
ATOM 2330 C C . ARG A 1 299 ? -10.397 0.159 -3.932 1.00 97.25 299 ARG A C 1
ATOM 2332 O O . ARG A 1 299 ? -11.103 -0.450 -3.140 1.00 97.25 299 ARG A O 1
ATOM 2339 N N . ALA A 1 300 ? -10.897 0.766 -5.008 1.00 96.50 300 ALA A N 1
ATOM 2340 C CA . ALA A 1 300 ? -12.330 0.767 -5.305 1.00 96.50 300 ALA A CA 1
ATOM 2341 C C . ALA A 1 300 ? -12.888 -0.657 -5.506 1.00 96.50 300 ALA A C 1
ATOM 2343 O O . ALA A 1 300 ? -13.983 -0.970 -5.036 1.00 96.50 300 ALA A O 1
ATOM 2344 N N . LYS A 1 301 ? -12.140 -1.548 -6.174 1.00 97.69 301 LYS A N 1
ATOM 2345 C CA . LYS A 1 301 ? -12.522 -2.966 -6.318 1.00 97.69 301 LYS A CA 1
ATOM 2346 C C . LYS A 1 301 ? -12.510 -3.693 -4.972 1.00 97.69 301 LYS A C 1
ATOM 2348 O O . LYS A 1 301 ? -13.440 -4.447 -4.695 1.00 97.69 301 LYS A O 1
ATOM 2353 N N . LEU A 1 302 ? -11.504 -3.438 -4.135 1.00 96.62 302 LEU A N 1
ATOM 2354 C CA . LEU A 1 302 ? -11.379 -4.025 -2.800 1.00 96.62 302 LEU A CA 1
ATOM 2355 C C . LEU A 1 302 ? -12.538 -3.605 -1.896 1.00 96.62 302 LEU A C 1
ATOM 2357 O O . LEU A 1 302 ? -13.176 -4.454 -1.278 1.00 96.62 302 LEU A O 1
ATOM 2361 N N . GLU A 1 303 ? -12.847 -2.309 -1.866 1.00 95.38 303 GLU A N 1
ATOM 2362 C CA . GLU A 1 303 ? -13.955 -1.751 -1.090 1.00 95.38 303 GLU A CA 1
ATOM 2363 C C . GLU A 1 303 ? -15.296 -2.363 -1.514 1.00 95.38 303 GLU A C 1
ATOM 2365 O O . GLU A 1 303 ? -16.059 -2.835 -0.669 1.00 95.38 303 GLU A O 1
ATOM 2370 N N . ASN A 1 304 ? -15.546 -2.448 -2.825 1.00 94.62 304 ASN A N 1
ATOM 2371 C CA . ASN A 1 304 ? -16.748 -3.084 -3.363 1.00 94.62 304 ASN A CA 1
ATOM 2372 C C . ASN A 1 304 ? -16.822 -4.581 -3.045 1.00 94.62 304 ASN A C 1
ATOM 2374 O O . ASN A 1 304 ? -17.904 -5.086 -2.743 1.00 94.62 304 ASN A O 1
ATOM 2378 N N . ALA A 1 305 ? -15.699 -5.299 -3.110 1.00 92.31 305 ALA A N 1
ATOM 2379 C CA . ALA A 1 305 ? -15.660 -6.716 -2.778 1.00 92.31 305 ALA A CA 1
ATOM 2380 C C . ALA A 1 305 ? -16.024 -6.932 -1.307 1.00 92.31 305 ALA A C 1
ATOM 2382 O O . ALA A 1 305 ? -16.928 -7.711 -1.021 1.00 92.31 305 ALA A O 1
ATOM 2383 N N . VAL A 1 306 ? -15.401 -6.185 -0.388 1.00 90.38 306 VAL A N 1
ATOM 2384 C CA . VAL A 1 306 ? -15.679 -6.263 1.056 1.00 90.38 306 VAL A CA 1
ATOM 2385 C C . VAL A 1 306 ? -17.133 -5.900 1.370 1.00 90.38 306 VAL A C 1
ATOM 2387 O O . VAL A 1 306 ? -17.786 -6.621 2.124 1.00 90.38 306 VAL A O 1
ATOM 2390 N N . ALA A 1 307 ? -17.677 -4.844 0.757 1.00 87.56 307 ALA A N 1
ATOM 2391 C CA . ALA A 1 307 ? -19.071 -4.436 0.957 1.00 87.56 307 ALA A CA 1
ATOM 2392 C C . ALA A 1 307 ? -20.081 -5.520 0.528 1.00 87.56 307 ALA A C 1
ATOM 2394 O O . ALA A 1 307 ? -21.120 -5.705 1.168 1.00 87.56 307 ALA A O 1
ATOM 2395 N N . ASN A 1 308 ? -19.767 -6.264 -0.537 1.00 85.38 308 ASN A N 1
ATOM 2396 C CA . ASN A 1 308 ? -20.646 -7.286 -1.104 1.00 85.38 308 ASN A CA 1
ATOM 2397 C C . ASN A 1 308 ? -20.388 -8.706 -0.591 1.00 85.38 308 ASN A C 1
ATOM 2399 O O . ASN A 1 308 ? -21.124 -9.614 -0.981 1.00 85.38 308 ASN A O 1
ATOM 2403 N N . MET A 1 309 ? -19.407 -8.921 0.291 1.00 79.94 309 MET A N 1
ATOM 2404 C CA . MET A 1 309 ? -19.211 -10.232 0.913 1.00 79.94 309 MET A CA 1
ATOM 2405 C C . MET A 1 309 ? -20.505 -10.668 1.602 1.00 79.94 309 MET A C 1
ATOM 2407 O O . MET A 1 309 ? -21.056 -9.946 2.437 1.00 79.94 309 MET A O 1
ATOM 2411 N N . THR A 1 310 ? -20.997 -11.862 1.293 1.00 68.00 310 THR A N 1
ATOM 2412 C CA . THR A 1 310 ? -22.122 -12.469 2.008 1.00 68.00 310 THR A CA 1
ATOM 2413 C C . THR A 1 310 ? -21.635 -13.034 3.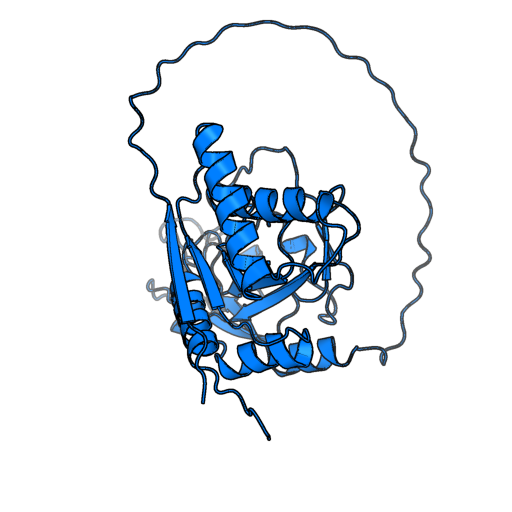336 1.00 68.00 310 THR A C 1
ATOM 2415 O O . THR A 1 310 ? -20.501 -13.489 3.457 1.00 68.00 310 THR A O 1
ATOM 2418 N N . THR A 1 311 ? -22.454 -12.940 4.380 1.00 55.41 311 THR A N 1
ATOM 2419 C CA . THR A 1 311 ? -22.245 -13.755 5.576 1.00 55.41 311 THR A CA 1
ATOM 2420 C C . THR A 1 311 ? -22.872 -15.120 5.327 1.00 55.41 311 THR A C 1
ATOM 2422 O O . THR A 1 311 ? -24.073 -15.183 5.058 1.00 55.41 311 THR A O 1
ATOM 2425 N N . ASP A 1 312 ? -22.114 -16.199 5.506 1.00 48.75 312 ASP A N 1
ATOM 2426 C CA . ASP A 1 312 ? -22.715 -17.425 6.032 1.00 48.75 312 ASP A CA 1
ATOM 2427 C C . ASP A 1 312 ? -23.022 -17.149 7.503 1.00 48.75 312 ASP A C 1
ATOM 2429 O O . ASP A 1 312 ? -22.298 -17.529 8.416 1.00 48.75 312 ASP A O 1
ATOM 2433 N N . THR A 1 313 ? -24.099 -16.407 7.749 1.00 42.66 313 THR A N 1
ATOM 2434 C CA . THR A 1 313 ? -24.815 -16.558 9.013 1.00 42.66 313 THR A CA 1
ATOM 2435 C C . THR A 1 313 ? -25.531 -17.896 8.907 1.00 42.66 313 THR A C 1
ATOM 2437 O O . THR A 1 313 ? -26.700 -17.954 8.521 1.00 42.66 313 THR A O 1
ATOM 2440 N N . GLY A 1 314 ? -24.769 -18.967 9.145 1.00 39.69 314 GLY A N 1
ATOM 2441 C CA . GLY A 1 314 ? -25.315 -20.221 9.630 1.00 39.69 314 GLY A CA 1
ATOM 2442 C C . GLY A 1 314 ? -26.076 -19.946 10.925 1.00 39.69 314 GLY A C 1
ATOM 2443 O O . GLY A 1 314 ? -25.735 -19.024 11.665 1.00 39.69 314 GLY A O 1
ATOM 2444 N N . LYS A 1 315 ? -27.163 -20.690 11.086 1.00 30.94 315 LYS A N 1
ATOM 2445 C CA . LYS A 1 315 ? -28.079 -20.678 12.227 1.00 30.94 315 LYS A CA 1
ATOM 2446 C C . LYS A 1 315 ? -27.367 -20.704 13.576 1.00 30.94 315 LYS A C 1
ATOM 2448 O O . LYS A 1 315 ? -26.332 -21.397 13.666 1.00 30.94 315 LYS A O 1
#

Mean predicted aligned error: 10.47 Å

Nearest PDB structures (foldseek):
  7aov-assembly2_B  TM=9.137E-01  e=2.303E-27  Danio rerio
  6puu-assembly1_A  TM=8.891E-01  e=6.420E-26  Homo sapiens
  6puo-assembly1_A  TM=9.040E-01  e=1.189E-25  Homo sapiens
  6co7-assembly1_A  TM=9.406E-01  e=9.612E-22  Nematostella vectensis
  6bcl-assembly1_B  TM=9.291E-01  e=2.166E-16  Mus musculus

InterPro domains:
  IPR041491 TRPM, SLOG domain [PF18139] (135-309)
  IPR050927 Transient receptor potential cation channel M [PTHR13800] (57-313)

pLDDT: mean 81.58, std 21.43, range [25.66, 98.81]